Protein AF-A0A8B6BZF1-F1 (afdb_monomer_lite)

InterPro domains:
  IPR004179 Sec63 domain [PF02889] (1-212)
  IPR004179 Sec63 domain [SM00973] (1-235)

Foldseek 3Di:
DLLVQDDLAQDLLSVLLVLLPDPLQQPLDQDPPQLVVLVVLQVVFDRHDDNVCSSGSSSLLSSLLRCLQVVCPRPRPDPSSVVSSVSSLVCRLVSLVVSLVSCVVVPSVNSNVSSVLSNVSSVQSHHSPDQPLSSFPPDDPVLQVLQAQDPPDFDPVPPRPPPRDRDRHLVSSCRSCVLPLVRQCNRCVVPDPPVSSVSRSVVSVPDDDDDDWAWDWADDDVDPPDTDIGTDDDPDD

Structure (mmCIF, N/CA/C/O backbone):
data_AF-A0A8B6BZF1-F1
#
_entry.id   AF-A0A8B6BZF1-F1
#
loop_
_atom_site.group_PDB
_atom_site.id
_atom_site.type_symbol
_atom_site.label_atom_id
_atom_site.label_alt_id
_atom_site.label_comp_id
_atom_site.label_asym_id
_atom_site.label_entity_id
_atom_site.label_seq_id
_atom_site.pdbx_PDB_ins_code
_atom_site.Cartn_x
_atom_site.Cartn_y
_atom_site.Cartn_z
_atom_site.occupancy
_atom_site.B_iso_or_equiv
_atom_site.auth_seq_id
_atom_site.auth_comp_id
_atom_site.auth_asym_id
_atom_site.auth_atom_id
_atom_site.pdbx_PDB_model_num
ATOM 1 N N . MET A 1 1 ? -14.474 -7.822 17.122 1.00 82.50 1 MET A N 1
ATOM 2 C CA . MET A 1 1 ? -13.839 -6.686 16.423 1.00 82.50 1 MET A CA 1
ATOM 3 C C . MET A 1 1 ? -13.956 -6.869 14.916 1.00 82.50 1 MET A C 1
ATOM 5 O O . MET A 1 1 ? -14.971 -6.451 14.392 1.00 82.50 1 MET A O 1
ATOM 9 N N . PHE A 1 2 ? -13.047 -7.561 14.209 1.00 86.56 2 PHE A N 1
ATOM 10 C CA . PHE A 1 2 ? -13.087 -7.574 12.730 1.00 86.56 2 PHE A CA 1
ATOM 11 C C . PHE A 1 2 ? -14.394 -8.093 12.123 1.00 86.56 2 PHE A C 1
ATOM 13 O O . PHE A 1 2 ? -14.895 -7.490 11.183 1.00 86.56 2 PHE A O 1
ATOM 20 N N . ARG A 1 3 ? -14.990 -9.157 12.678 1.00 85.00 3 ARG A N 1
ATOM 21 C CA . ARG A 1 3 ? -16.284 -9.674 12.196 1.00 85.00 3 ARG A CA 1
ATOM 22 C C . ARG A 1 3 ? -17.429 -8.664 12.335 1.00 85.00 3 ARG A C 1
ATOM 24 O O . ARG A 1 3 ? -18.364 -8.696 11.548 1.00 85.00 3 ARG A O 1
ATOM 31 N N . ASP A 1 4 ? -17.348 -7.796 13.337 1.00 89.31 4 ASP A N 1
ATOM 32 C CA . ASP A 1 4 ? -18.399 -6.834 13.667 1.00 89.31 4 ASP A CA 1
ATOM 33 C C . ASP A 1 4 ? -18.227 -5.513 12.896 1.00 89.31 4 ASP A C 1
ATOM 35 O O . ASP A 1 4 ? -19.199 -4.793 12.678 1.00 89.31 4 ASP A O 1
ATOM 39 N N . GLU A 1 5 ? -16.997 -5.194 12.480 1.00 91.56 5 GLU A N 1
ATOM 40 C CA . GLU A 1 5 ? -16.649 -3.915 11.848 1.00 91.56 5 GLU A CA 1
ATOM 41 C C . GLU A 1 5 ? -16.459 -4.001 10.327 1.00 91.56 5 GLU A C 1
ATOM 43 O O . GLU A 1 5 ? -16.751 -3.041 9.607 1.00 91.56 5 GLU A O 1
ATOM 48 N N . LEU A 1 6 ? -15.990 -5.144 9.815 1.00 95.12 6 LEU A N 1
ATOM 49 C CA . LEU A 1 6 ? -15.864 -5.372 8.378 1.00 95.12 6 LEU A CA 1
ATOM 50 C C . LEU A 1 6 ? -17.247 -5.540 7.735 1.00 95.12 6 LEU A C 1
ATOM 52 O O . LEU A 1 6 ? -18.168 -6.114 8.312 1.00 95.12 6 LEU A O 1
ATOM 56 N N . LYS A 1 7 ? -17.381 -5.055 6.499 1.00 95.50 7 LYS A N 1
ATOM 57 C CA . LYS A 1 7 ? -18.612 -5.124 5.702 1.00 95.50 7 LYS A CA 1
ATOM 58 C C . LYS A 1 7 ? -18.318 -5.756 4.335 1.00 95.50 7 LYS A C 1
ATOM 60 O O . LYS A 1 7 ? -17.161 -5.763 3.910 1.00 95.50 7 LYS A O 1
ATOM 65 N N . PRO A 1 8 ? -19.342 -6.203 3.582 1.00 95.62 8 PRO A N 1
ATOM 66 C CA . PRO A 1 8 ? -19.153 -6.796 2.254 1.00 95.62 8 PRO A CA 1
ATOM 67 C C . PRO A 1 8 ? -18.460 -5.905 1.212 1.00 95.62 8 PRO A C 1
ATOM 69 O O . PRO A 1 8 ? -17.805 -6.413 0.301 1.00 95.62 8 PRO A O 1
ATOM 72 N N . GLU A 1 9 ? -18.592 -4.582 1.345 1.00 95.75 9 GLU A N 1
ATOM 73 C CA . GLU A 1 9 ? -18.086 -3.593 0.385 1.00 95.75 9 GLU A CA 1
ATOM 74 C C . GLU A 1 9 ? -17.287 -2.463 1.064 1.00 95.75 9 GLU A C 1
ATOM 76 O O . GLU A 1 9 ? -17.319 -1.317 0.609 1.00 95.75 9 GLU A O 1
ATOM 81 N N . SER A 1 10 ? -16.549 -2.770 2.137 1.00 96.06 10 SER A N 1
ATOM 82 C CA . SER A 1 10 ? -15.756 -1.791 2.901 1.00 96.06 10 SER A CA 1
ATOM 83 C C . SER A 1 10 ? -14.746 -1.055 2.022 1.00 96.06 10 SER A C 1
ATOM 85 O O . SER A 1 10 ? -13.951 -1.675 1.313 1.00 96.06 10 SER A O 1
ATOM 87 N N . SER A 1 11 ? -14.779 0.274 2.033 1.00 96.62 11 SER A N 1
ATOM 88 C CA . SER A 1 11 ? -13.825 1.142 1.328 1.00 96.62 11 SER A CA 1
ATOM 89 C C . SER A 1 11 ? -12.420 1.087 1.944 1.00 96.62 11 SER A C 1
ATOM 91 O O . SER A 1 11 ? -12.254 0.647 3.076 1.00 96.62 11 SER A O 1
ATOM 93 N N . ILE A 1 12 ? -11.391 1.568 1.231 1.00 96.44 12 ILE A N 1
ATOM 94 C CA . ILE A 1 12 ? -10.020 1.642 1.781 1.00 96.44 12 ILE A CA 1
ATOM 95 C C . ILE A 1 12 ? -9.967 2.513 3.044 1.00 96.44 12 ILE A C 1
ATOM 97 O O . ILE A 1 12 ? -9.250 2.172 3.976 1.00 96.44 12 ILE A O 1
ATOM 101 N N . ALA A 1 13 ? -10.746 3.598 3.101 1.00 96.38 13 ALA A N 1
ATOM 102 C CA . ALA A 1 13 ? -10.829 4.453 4.284 1.00 96.38 13 ALA A CA 1
ATOM 103 C C . ALA A 1 13 ? -11.449 3.716 5.483 1.00 96.38 13 ALA A C 1
ATOM 105 O O . ALA A 1 13 ? -10.891 3.759 6.574 1.00 96.38 13 ALA A O 1
ATOM 106 N N . GLU A 1 14 ? -12.550 2.983 5.274 1.00 96.81 14 GLU A N 1
ATOM 107 C CA . GLU A 1 14 ? -13.156 2.155 6.329 1.00 96.81 14 GLU A CA 1
ATOM 108 C C . GLU A 1 14 ? -12.210 1.039 6.782 1.00 96.81 14 GLU A C 1
ATOM 110 O O . GLU A 1 14 ? -12.077 0.788 7.971 1.00 96.81 14 GLU A O 1
ATOM 115 N N . LEU A 1 15 ? -11.516 0.378 5.853 1.00 97.75 15 LEU A N 1
ATOM 116 C CA . LEU A 1 15 ? -10.558 -0.671 6.202 1.00 97.75 15 LEU A CA 1
ATOM 117 C C . LEU A 1 15 ? -9.337 -0.126 6.943 1.00 97.75 15 LEU A C 1
ATOM 119 O O . LEU A 1 15 ? -8.807 -0.805 7.819 1.00 97.75 15 LEU A O 1
ATOM 123 N N . LEU A 1 16 ? -8.893 1.084 6.608 1.00 97.62 16 LEU A N 1
ATOM 124 C CA . LEU A 1 16 ? -7.829 1.768 7.330 1.00 97.62 16 LEU A CA 1
ATOM 125 C C . LEU A 1 16 ? -8.249 2.093 8.765 1.00 97.62 16 LEU A C 1
ATOM 127 O O . LEU A 1 16 ? -7.450 1.897 9.677 1.00 97.62 16 LEU A O 1
ATOM 131 N N . ASP A 1 17 ? -9.493 2.532 8.963 1.00 96.81 17 ASP A N 1
ATOM 132 C CA . ASP A 1 17 ? -10.060 2.759 10.292 1.00 96.81 17 ASP A CA 1
ATOM 133 C C . ASP A 1 17 ? -10.075 1.458 11.112 1.00 96.81 17 ASP A C 1
ATOM 135 O O . ASP A 1 17 ? -9.460 1.405 12.178 1.00 96.81 17 ASP A O 1
ATOM 139 N N . VAL A 1 18 ? -10.632 0.370 10.560 1.00 97.62 18 VAL A N 1
ATOM 140 C CA . VAL A 1 18 ? -10.644 -0.962 11.202 1.00 97.62 18 VAL A CA 1
ATOM 141 C C . VAL A 1 18 ? -9.233 -1.455 11.536 1.00 97.62 18 VAL A C 1
ATOM 143 O O . VAL A 1 18 ? -8.997 -1.954 12.633 1.00 97.62 18 VAL A O 1
ATOM 146 N N . LEU A 1 19 ? -8.274 -1.297 10.616 1.00 98.00 19 LEU A N 1
ATOM 147 C CA . LEU A 1 19 ? -6.874 -1.653 10.854 1.00 98.00 19 LEU A CA 1
ATOM 148 C C . LEU A 1 19 ? -6.297 -0.845 12.024 1.00 98.00 19 LEU A C 1
ATOM 150 O O . LEU A 1 19 ? -5.692 -1.416 12.925 1.00 98.00 19 LEU A O 1
ATOM 154 N N . SER A 1 20 ? -6.485 0.476 12.024 1.00 97.31 20 SER A N 1
ATOM 155 C CA . SER A 1 20 ? -5.915 1.371 13.039 1.00 97.31 20 SER A CA 1
ATOM 156 C C . SER A 1 20 ? -6.529 1.215 14.435 1.00 97.31 20 SER A C 1
ATOM 158 O O . SER A 1 20 ? -5.855 1.494 15.427 1.00 97.31 20 SER A O 1
ATOM 160 N N . ASN A 1 21 ? -7.764 0.716 14.521 1.00 96.81 21 ASN A N 1
ATOM 161 C CA . ASN A 1 21 ? -8.453 0.427 15.781 1.00 96.81 21 ASN A CA 1
ATOM 162 C C . ASN A 1 21 ? -8.107 -0.955 16.368 1.00 96.81 21 ASN A C 1
ATOM 164 O O . ASN A 1 21 ? -8.690 -1.352 17.372 1.00 96.81 21 ASN A O 1
ATOM 168 N N . ALA A 1 22 ? -7.185 -1.712 15.759 1.00 96.94 22 ALA A N 1
ATOM 169 C CA . ALA A 1 22 ? -6.781 -3.017 16.275 1.00 96.94 22 ALA A CA 1
ATOM 170 C C . ALA A 1 22 ? -6.118 -2.908 17.659 1.00 96.94 22 ALA A C 1
ATOM 172 O O . ALA A 1 22 ? -5.311 -2.007 17.899 1.00 96.94 22 ALA A O 1
ATOM 173 N N . ASN A 1 23 ? -6.405 -3.877 18.536 1.00 95.12 23 ASN A N 1
ATOM 174 C CA . ASN A 1 23 ? -5.900 -3.905 19.915 1.00 95.12 23 ASN A CA 1
ATOM 175 C C . ASN A 1 23 ? -4.363 -3.935 19.996 1.00 95.12 23 ASN A C 1
ATOM 177 O O . ASN A 1 23 ? -3.775 -3.510 20.985 1.00 95.12 23 ASN A O 1
ATOM 181 N N . GLU A 1 24 ? -3.673 -4.423 18.962 1.00 94.56 24 GLU A N 1
ATOM 182 C CA . GLU A 1 24 ? -2.213 -4.336 18.871 1.00 94.56 24 GLU A CA 1
ATOM 183 C C . GLU A 1 24 ? -1.663 -2.906 18.944 1.00 94.56 24 GLU A C 1
ATOM 185 O O . GLU A 1 24 ? -0.485 -2.722 19.255 1.00 94.56 24 GLU A O 1
ATOM 190 N N . TYR A 1 25 ? -2.488 -1.906 18.632 1.00 97.00 25 TYR A N 1
ATOM 191 C CA . TYR A 1 25 ? -2.110 -0.501 18.663 1.00 97.00 25 TYR A CA 1
ATOM 192 C C . TYR A 1 25 ? -2.490 0.207 19.969 1.00 97.00 25 TYR A C 1
ATOM 194 O O . TYR A 1 25 ? -2.132 1.373 20.117 1.00 97.00 25 TYR A O 1
ATOM 202 N N . ASP A 1 26 ? -3.112 -0.480 20.938 1.00 95.00 26 ASP A N 1
ATOM 203 C CA . ASP A 1 26 ? -3.481 0.086 22.249 1.00 95.00 26 ASP A CA 1
ATOM 204 C C . ASP A 1 26 ? -2.267 0.668 22.995 1.00 95.00 26 ASP A C 1
ATOM 206 O O . ASP A 1 26 ? -2.367 1.681 23.687 1.00 95.00 26 ASP A O 1
ATOM 210 N N . GLU A 1 27 ? -1.101 0.031 22.844 1.00 91.12 27 GLU A N 1
ATOM 211 C CA . GLU A 1 27 ? 0.147 0.414 23.516 1.00 91.12 27 GLU A CA 1
ATOM 212 C C . GLU A 1 27 ? 1.010 1.394 22.701 1.00 91.12 27 GLU A C 1
ATOM 21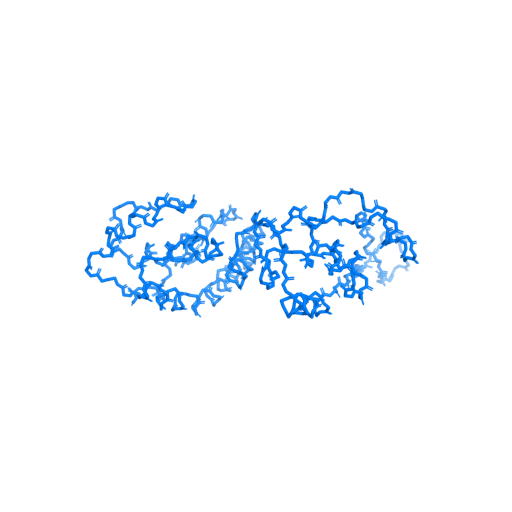4 O O . GLU A 1 27 ? 2.133 1.715 23.106 1.00 91.12 27 GLU A O 1
ATOM 219 N N . LEU A 1 28 ? 0.527 1.889 21.551 1.00 96.25 28 LEU A N 1
ATOM 220 C CA . LEU A 1 28 ? 1.278 2.869 20.767 1.00 96.25 28 LEU A CA 1
ATOM 221 C C . LEU A 1 28 ? 1.470 4.150 21.603 1.00 96.25 28 LEU A C 1
ATOM 223 O O . LEU A 1 28 ? 0.487 4.742 22.059 1.00 96.25 28 LEU A O 1
ATOM 227 N N . PRO A 1 29 ? 2.714 4.622 21.812 1.00 94.50 29 PRO A N 1
ATOM 228 C CA . PRO A 1 29 ? 2.962 5.732 22.715 1.00 94.50 29 PRO A CA 1
ATOM 229 C C . PRO A 1 29 ? 2.353 7.016 22.157 1.00 94.50 29 PRO A C 1
ATOM 231 O O . PRO A 1 29 ? 2.679 7.427 21.041 1.00 94.50 29 PRO A O 1
ATOM 234 N N . VAL A 1 30 ? 1.531 7.683 22.964 1.00 92.12 30 VAL A N 1
ATOM 235 C CA . VAL A 1 30 ? 1.085 9.057 22.719 1.00 92.12 30 VAL A CA 1
ATOM 236 C C . VAL A 1 30 ? 1.739 9.958 23.755 1.00 92.12 30 VAL A C 1
ATOM 238 O O . VAL A 1 30 ? 1.480 9.860 24.955 1.00 92.12 30 VAL A O 1
ATOM 241 N N . ARG A 1 31 ? 2.666 10.796 23.294 1.00 93.12 31 ARG A N 1
ATOM 242 C CA . ARG A 1 31 ? 3.454 11.686 24.156 1.00 93.12 31 ARG A CA 1
ATOM 243 C C . ARG A 1 31 ? 2.725 13.016 24.348 1.00 93.12 31 ARG A C 1
ATOM 245 O O . ARG A 1 31 ? 1.869 13.404 23.557 1.00 93.12 31 ARG A O 1
ATOM 252 N N . HIS A 1 32 ? 3.099 13.752 25.394 1.00 87.88 32 HIS A N 1
ATOM 253 C CA . HIS A 1 32 ? 2.564 15.095 25.624 1.00 87.88 32 HIS A CA 1
ATOM 254 C C . HIS A 1 32 ? 2.797 16.011 24.410 1.00 87.88 32 HIS A C 1
ATOM 256 O O . HIS A 1 32 ? 3.905 16.059 23.877 1.00 87.88 32 HIS A O 1
ATOM 262 N N . ASN A 1 33 ? 1.765 16.774 24.033 1.00 87.62 33 ASN A N 1
ATOM 263 C CA . ASN A 1 33 ? 1.710 17.682 22.876 1.00 87.62 33 ASN A CA 1
ATOM 264 C C . ASN A 1 33 ? 1.661 17.006 21.493 1.00 87.62 33 ASN A C 1
ATOM 266 O O . ASN A 1 33 ? 1.723 17.700 20.475 1.00 87.62 33 ASN A O 1
ATOM 270 N N . GLU A 1 34 ? 1.570 15.674 21.417 1.00 93.56 34 GLU A N 1
ATOM 271 C CA . GLU A 1 34 ? 1.403 15.000 20.126 1.00 93.56 34 GLU A CA 1
ATOM 272 C C . GLU A 1 34 ? 0.002 15.187 19.533 1.00 93.56 34 GLU A C 1
ATOM 274 O O . GLU A 1 34 ? -0.138 15.074 18.324 1.00 93.56 34 GLU A O 1
ATOM 279 N N . ASP A 1 35 ? -1.003 15.566 20.321 1.00 94.06 35 ASP A N 1
ATOM 280 C CA . ASP A 1 35 ? -2.351 15.914 19.858 1.00 94.06 35 ASP A CA 1
ATOM 281 C C . ASP A 1 35 ? -2.338 17.071 18.843 1.00 94.06 35 ASP A C 1
ATOM 283 O O . ASP A 1 35 ? -2.940 16.982 17.768 1.00 94.06 35 ASP A O 1
ATOM 287 N N . GLN A 1 36 ? -1.568 18.129 19.116 1.00 94.31 36 GLN A N 1
ATOM 288 C CA . GLN A 1 36 ? -1.404 19.238 18.175 1.00 94.31 36 GLN A CA 1
ATOM 289 C C . GLN A 1 36 ? -0.620 18.814 16.923 1.00 94.31 36 GLN A C 1
ATOM 291 O O . GLN A 1 36 ? -0.946 19.242 15.815 1.00 94.31 36 GLN A O 1
ATOM 296 N N . LEU A 1 37 ? 0.404 17.968 17.076 1.00 95.44 37 LEU A N 1
ATOM 297 C CA . LEU A 1 37 ? 1.188 17.455 15.946 1.00 95.44 37 LEU A CA 1
ATOM 298 C C . LEU A 1 37 ? 0.350 16.534 15.049 1.00 95.44 37 LEU A C 1
ATOM 300 O O . LEU A 1 37 ? 0.420 16.653 13.827 1.00 95.44 37 LEU A O 1
ATOM 304 N N . ASN A 1 38 ? -0.478 15.680 15.648 1.00 96.25 38 ASN A N 1
ATOM 305 C CA . ASN A 1 38 ? -1.431 14.811 14.966 1.00 96.25 38 ASN A CA 1
ATOM 306 C C . ASN A 1 38 ? -2.471 15.636 14.202 1.00 96.25 38 ASN A C 1
ATOM 308 O O . ASN A 1 38 ? -2.744 15.338 13.042 1.00 96.25 38 ASN A O 1
ATOM 312 N N . SER A 1 39 ? -2.971 16.724 14.794 1.00 96.38 39 SER A N 1
ATOM 313 C CA . SER A 1 39 ? -3.870 17.668 14.118 1.00 96.38 39 SER A CA 1
ATOM 314 C C . SER A 1 39 ? -3.228 18.319 12.884 1.00 96.38 39 SER A C 1
ATOM 316 O O . SER A 1 39 ? -3.838 18.378 11.815 1.00 96.38 39 SER A O 1
ATOM 318 N N . GLU A 1 40 ? -1.972 18.772 12.979 1.00 95.62 40 GLU A N 1
ATOM 319 C CA . GLU A 1 40 ? -1.257 19.341 11.825 1.00 95.62 40 GLU A CA 1
ATOM 320 C C . GLU A 1 40 ? -0.894 18.294 10.763 1.00 95.62 40 GLU A C 1
ATOM 322 O O . GLU A 1 40 ? -0.853 18.612 9.571 1.00 95.62 40 GLU A O 1
ATOM 327 N N . LEU A 1 41 ? -0.629 17.053 11.174 1.00 95.38 41 LEU A N 1
ATOM 328 C CA . LEU A 1 41 ? -0.382 15.941 10.263 1.00 95.38 41 LEU A CA 1
ATOM 329 C C . LEU A 1 41 ? -1.662 15.559 9.509 1.00 95.38 41 LEU A C 1
ATOM 331 O O . LEU A 1 41 ? -1.618 15.441 8.287 1.00 95.38 41 LEU A O 1
ATOM 335 N N . ALA A 1 42 ? -2.801 15.460 10.200 1.00 96.38 42 ALA A N 1
ATOM 336 C CA . ALA A 1 42 ? -4.099 15.116 9.618 1.00 96.38 42 ALA A CA 1
ATOM 337 C C . ALA A 1 42 ? -4.492 16.038 8.454 1.00 96.38 42 ALA A C 1
ATOM 339 O O . ALA A 1 42 ? -4.963 15.565 7.426 1.00 96.38 42 ALA A O 1
ATOM 340 N N . LYS A 1 43 ? -4.203 17.344 8.549 1.00 95.12 43 LYS A N 1
ATOM 341 C CA . LYS A 1 43 ? -4.473 18.324 7.474 1.00 95.12 43 LYS A CA 1
ATOM 342 C C . LYS A 1 43 ? -3.734 18.044 6.160 1.00 95.12 43 LYS A C 1
ATOM 344 O O . LYS A 1 43 ? -4.094 18.610 5.131 1.00 95.12 43 LYS A O 1
ATOM 349 N N . LYS A 1 44 ? -2.662 17.248 6.195 1.00 94.75 44 LYS A N 1
ATOM 350 C CA . LYS A 1 44 ? -1.838 16.902 5.025 1.00 94.75 44 LYS A CA 1
ATOM 351 C C . LYS A 1 44 ? -2.209 15.547 4.427 1.00 94.75 44 LYS A C 1
ATOM 353 O O . LYS A 1 44 ? -1.616 15.160 3.423 1.00 94.75 44 LYS A O 1
ATOM 358 N N . LEU A 1 45 ? -3.122 14.816 5.062 1.00 95.69 45 LEU A N 1
ATOM 359 C CA . LEU A 1 45 ? -3.447 13.438 4.732 1.00 95.69 45 LEU A CA 1
ATOM 360 C C . LEU A 1 45 ? -4.835 13.343 4.081 1.00 95.69 45 LEU A C 1
ATOM 362 O O . LEU A 1 45 ? -5.705 14.163 4.370 1.00 95.69 45 LEU A O 1
ATOM 366 N N . PRO A 1 46 ? -5.044 12.383 3.164 1.00 94.38 46 PRO A N 1
ATOM 367 C CA . PRO A 1 46 ? -6.254 12.337 2.349 1.00 94.38 46 PRO A CA 1
ATOM 368 C C . PRO A 1 46 ? -7.479 11.759 3.070 1.00 94.38 46 PRO A C 1
ATOM 370 O O . PRO A 1 46 ? -8.598 12.051 2.654 1.00 94.38 46 PRO A O 1
ATOM 373 N N . VAL A 1 47 ? -7.301 10.921 4.099 1.00 95.56 47 VAL A N 1
ATOM 374 C CA . VAL A 1 47 ? -8.413 10.322 4.850 1.00 95.56 47 VAL A CA 1
ATOM 375 C C . VAL A 1 47 ? -8.596 11.077 6.160 1.00 95.56 47 VAL A C 1
ATOM 377 O O . VAL A 1 47 ? -7.709 11.098 7.016 1.00 95.56 47 VAL A O 1
ATOM 380 N N . GLU A 1 48 ? -9.767 11.693 6.311 1.00 95.38 48 GLU A N 1
ATOM 381 C CA . GLU A 1 48 ? -10.140 12.412 7.525 1.00 95.38 48 GLU A CA 1
ATOM 382 C C . GLU A 1 48 ? -10.252 11.455 8.717 1.00 95.38 48 GLU A C 1
ATOM 384 O O . GLU A 1 48 ? -10.799 10.357 8.612 1.00 95.38 48 GLU A O 1
ATOM 389 N N . VAL A 1 49 ? -9.756 11.904 9.868 1.00 95.56 49 VAL A N 1
ATOM 390 C CA . VAL A 1 49 ? -9.878 11.209 11.153 1.00 95.56 49 VAL A CA 1
ATOM 391 C C . VAL A 1 49 ? -10.689 12.065 12.123 1.00 95.56 49 VAL A C 1
ATOM 393 O O . VAL A 1 49 ? -10.858 13.271 11.927 1.00 95.56 49 VAL A O 1
ATOM 396 N N . ASN A 1 50 ? -11.192 11.459 13.196 1.00 94.06 50 ASN A N 1
ATOM 397 C CA . ASN A 1 50 ? -11.951 12.189 14.201 1.00 94.06 50 ASN A CA 1
ATOM 398 C C . ASN A 1 50 ? -11.057 13.205 14.941 1.00 94.06 50 ASN A C 1
ATOM 400 O O . ASN A 1 50 ? -10.125 12.848 15.656 1.00 94.06 50 ASN A O 1
ATOM 404 N N . GLN A 1 51 ? -11.380 14.492 14.812 1.00 92.75 51 GLN A N 1
ATOM 405 C CA . GLN A 1 51 ? -10.625 15.580 15.443 1.00 92.75 51 GLN A CA 1
ATOM 406 C C . GLN A 1 51 ? -10.614 15.542 16.981 1.00 92.75 51 GLN A C 1
ATOM 408 O O . GLN A 1 51 ? -9.778 16.191 17.604 1.00 92.75 51 GLN A O 1
ATOM 413 N N . TYR A 1 52 ? -11.550 14.818 17.603 1.00 94.88 52 TYR A N 1
ATOM 414 C CA . TYR A 1 52 ? -11.644 14.693 19.060 1.00 94.88 52 TYR 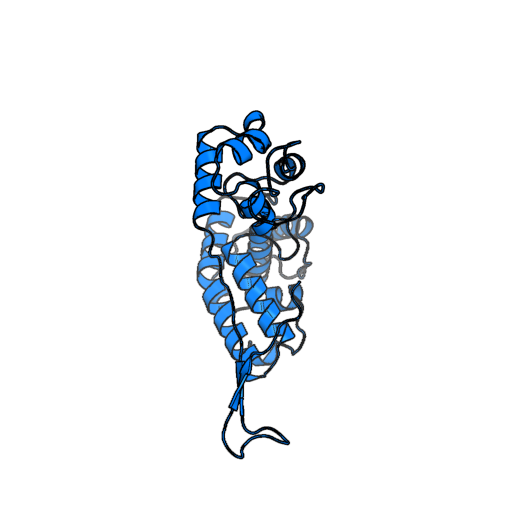A CA 1
ATOM 415 C C . TYR A 1 52 ? -10.781 13.566 19.631 1.00 94.88 52 TYR A C 1
ATOM 417 O O . TYR A 1 52 ? -10.790 13.371 20.841 1.00 94.88 52 TYR A O 1
ATOM 425 N N . THR A 1 53 ? -10.070 12.818 18.784 1.00 95.81 53 THR A N 1
ATOM 426 C CA . THR A 1 53 ? -9.271 11.655 19.193 1.00 95.81 53 THR A CA 1
ATOM 427 C C . THR A 1 53 ? -7.797 11.804 18.827 1.00 95.81 53 THR A C 1
ATOM 429 O O . THR A 1 53 ? -7.082 10.814 18.744 1.00 95.81 53 THR A O 1
ATOM 432 N N . TYR A 1 54 ? -7.294 13.025 18.608 1.00 95.69 54 TYR A N 1
ATOM 433 C CA . TYR A 1 54 ? -5.876 13.240 18.276 1.00 95.69 54 TYR A CA 1
ATOM 434 C C . TYR A 1 54 ? -4.894 12.826 19.381 1.00 95.69 54 TYR A C 1
ATOM 436 O O . TYR A 1 54 ? -3.710 12.654 19.107 1.00 95.69 54 TYR A O 1
ATOM 444 N N . ASP A 1 55 ? -5.367 12.639 20.606 1.00 94.12 55 ASP A N 1
ATOM 445 C CA . ASP A 1 55 ? -4.634 12.073 21.737 1.00 94.12 55 ASP A CA 1
ATOM 446 C C . ASP A 1 55 ? -4.740 10.535 21.827 1.00 94.12 55 ASP A C 1
ATOM 448 O O . ASP A 1 55 ? -4.153 9.923 22.717 1.00 94.12 55 ASP A O 1
ATOM 452 N N . SER A 1 56 ? -5.461 9.889 20.904 1.00 96.75 56 SER A N 1
ATOM 453 C CA . SER A 1 56 ? -5.631 8.436 20.854 1.00 96.75 56 SER A CA 1
ATOM 454 C C . SER A 1 56 ? -4.507 7.738 20.088 1.00 96.75 56 SER A C 1
ATOM 456 O O . SER A 1 56 ? -4.119 8.146 18.987 1.00 96.75 56 SER A O 1
ATOM 458 N N . ALA A 1 57 ? -4.063 6.605 20.633 1.00 97.25 57 ALA A N 1
ATOM 459 C CA . ALA A 1 57 ? -3.120 5.688 20.005 1.00 97.25 57 ALA A CA 1
ATOM 460 C C . ALA A 1 57 ? -3.600 5.209 18.620 1.00 97.25 57 ALA A C 1
ATOM 462 O O . ALA A 1 57 ? -2.833 5.233 17.658 1.00 97.25 57 ALA A O 1
ATOM 463 N N . HIS A 1 58 ? -4.889 4.886 18.477 1.00 97.56 58 HIS A N 1
ATOM 464 C CA . HIS A 1 58 ? -5.477 4.434 17.209 1.00 97.56 58 HIS A CA 1
ATOM 465 C C . HIS A 1 58 ? -5.495 5.530 16.145 1.00 97.56 58 HIS A C 1
ATOM 467 O O . HIS A 1 58 ? -5.135 5.300 14.992 1.00 97.56 58 HIS A O 1
ATOM 473 N N . THR A 1 59 ? -5.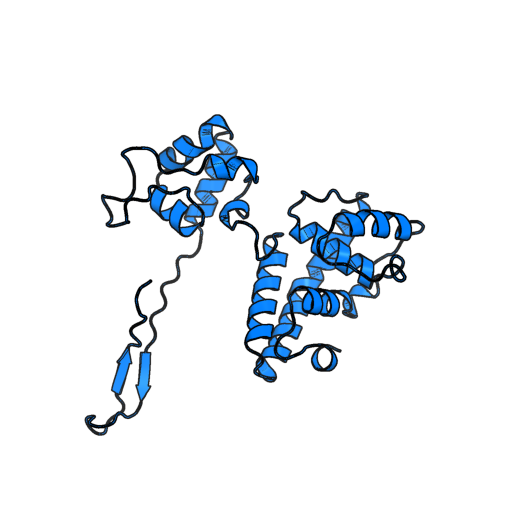848 6.760 16.535 1.00 97.50 59 THR A N 1
ATOM 474 C CA . THR A 1 59 ? -5.811 7.901 15.607 1.00 97.50 59 THR A CA 1
ATOM 475 C C . THR A 1 59 ? -4.385 8.163 15.143 1.00 97.50 59 THR A C 1
ATOM 477 O O . THR A 1 59 ? -4.152 8.357 13.952 1.00 97.50 59 THR A O 1
ATOM 480 N N . LYS A 1 60 ? -3.408 8.083 16.052 1.00 97.56 60 LYS A N 1
ATOM 481 C CA . LYS A 1 60 ? -1.996 8.166 15.684 1.00 97.56 60 LYS A CA 1
ATOM 482 C C . LYS A 1 60 ? -1.594 7.039 14.724 1.00 97.56 60 LYS A C 1
ATOM 484 O O . LYS A 1 60 ? -0.990 7.331 13.698 1.00 97.56 60 LYS A O 1
ATOM 489 N N . ALA A 1 61 ? -1.970 5.786 14.988 1.00 98.19 61 ALA A N 1
ATOM 490 C CA . ALA A 1 61 ? -1.695 4.659 14.090 1.00 98.19 61 ALA A CA 1
ATOM 491 C C . ALA A 1 61 ? -2.259 4.895 12.678 1.00 98.19 61 ALA A C 1
ATOM 493 O O . ALA A 1 61 ? -1.549 4.697 11.690 1.00 98.19 61 ALA A O 1
ATOM 494 N N . ASN A 1 62 ? -3.494 5.395 12.583 1.00 98.06 62 ASN A N 1
ATOM 495 C CA . ASN A 1 62 ? -4.131 5.756 11.319 1.00 98.06 62 ASN A CA 1
ATOM 496 C C . ASN A 1 62 ? -3.304 6.803 10.553 1.00 98.06 62 ASN A C 1
ATOM 498 O O . ASN A 1 62 ? -2.908 6.569 9.412 1.00 98.06 62 ASN A O 1
ATOM 502 N N . LEU A 1 63 ? -2.965 7.921 11.205 1.00 97.75 63 LEU A N 1
ATOM 503 C CA . LEU A 1 63 ? -2.179 9.002 10.599 1.00 97.75 63 LEU A CA 1
ATOM 504 C C . LEU A 1 63 ? -0.801 8.522 10.122 1.00 97.75 63 LEU A C 1
ATOM 506 O O . LEU A 1 63 ? -0.353 8.911 9.044 1.00 97.75 63 LEU A O 1
ATOM 510 N N . LEU A 1 64 ? -0.134 7.661 10.897 1.00 97.62 64 LEU A N 1
ATOM 511 C CA . LEU A 1 64 ? 1.168 7.099 10.534 1.00 97.62 64 LEU A CA 1
ATOM 512 C C . LEU A 1 64 ? 1.079 6.166 9.318 1.00 97.62 64 LEU A C 1
ATOM 514 O O . LEU A 1 64 ? 1.931 6.247 8.435 1.00 97.62 64 LEU A O 1
ATOM 518 N N . LEU A 1 65 ? 0.038 5.330 9.226 1.00 97.94 65 LEU A N 1
ATOM 519 C CA . LEU A 1 65 ? -0.212 4.491 8.047 1.00 97.94 65 LEU A CA 1
ATOM 520 C C . LEU A 1 65 ? -0.442 5.347 6.795 1.00 97.94 65 LEU A C 1
ATOM 522 O O . LEU A 1 65 ? 0.171 5.096 5.760 1.00 97.94 65 LEU A O 1
ATOM 526 N N . GLN A 1 66 ? -1.261 6.399 6.893 1.00 97.56 66 GLN A N 1
ATOM 527 C CA . GLN A 1 66 ? -1.482 7.320 5.775 1.00 97.56 66 GLN A CA 1
ATOM 528 C C . GLN A 1 66 ? -0.201 8.053 5.359 1.00 97.56 66 GLN A C 1
ATOM 530 O O . GLN A 1 66 ? 0.076 8.190 4.167 1.00 97.56 66 GLN A O 1
ATOM 535 N N . ALA A 1 67 ? 0.589 8.522 6.329 1.00 96.50 67 ALA A N 1
ATOM 536 C CA . ALA A 1 67 ? 1.859 9.189 6.063 1.00 96.50 67 ALA A CA 1
ATOM 537 C C . ALA A 1 67 ? 2.862 8.244 5.383 1.00 96.50 67 ALA A C 1
ATOM 539 O O . ALA A 1 67 ? 3.564 8.663 4.461 1.00 96.50 67 ALA A O 1
ATOM 540 N N . HIS A 1 68 ? 2.882 6.966 5.782 1.00 96.50 68 HIS A N 1
ATOM 541 C CA . HIS A 1 68 ? 3.669 5.920 5.127 1.00 96.50 68 HIS A CA 1
ATOM 542 C C . HIS A 1 68 ? 3.250 5.716 3.668 1.00 96.50 68 HIS A C 1
ATOM 544 O O . HIS A 1 68 ? 4.109 5.697 2.792 1.00 96.50 68 HIS A O 1
ATOM 550 N N . PHE A 1 69 ? 1.945 5.649 3.380 1.00 95.75 69 PHE A N 1
ATOM 551 C CA . PHE A 1 69 ? 1.438 5.538 2.003 1.00 95.75 69 PHE A CA 1
ATOM 552 C C . PHE A 1 69 ? 1.738 6.773 1.144 1.00 95.75 69 PHE A C 1
ATOM 554 O O . PHE A 1 69 ? 1.777 6.679 -0.076 1.00 95.75 69 PHE A O 1
ATOM 561 N N . GLY A 1 70 ? 1.989 7.931 1.761 1.00 91.06 70 GLY A N 1
ATOM 562 C CA . GLY A 1 70 ? 2.449 9.139 1.074 1.00 91.06 70 GLY A CA 1
ATOM 563 C C . GLY A 1 70 ? 3.908 9.090 0.599 1.00 91.06 70 GLY A C 1
ATOM 564 O O . GLY A 1 70 ? 4.423 10.117 0.158 1.00 91.06 70 GLY A O 1
ATOM 565 N N . HIS A 1 71 ? 4.601 7.951 0.726 1.00 84.69 71 HIS A N 1
ATOM 566 C CA . HIS A 1 71 ? 5.952 7.705 0.209 1.00 84.69 71 HIS A CA 1
ATOM 567 C C . HIS A 1 71 ? 6.973 8.810 0.550 1.00 84.69 71 HIS A C 1
ATOM 569 O O . HIS A 1 71 ? 7.728 9.294 -0.298 1.00 84.69 71 HIS A O 1
ATOM 575 N N . GLY A 1 72 ? 6.960 9.277 1.804 1.00 77.50 72 GLY A N 1
ATOM 576 C CA . GLY A 1 72 ? 7.877 10.312 2.299 1.00 77.50 72 GLY A CA 1
ATOM 577 C C . GLY A 1 72 ? 7.597 11.740 1.807 1.00 77.50 72 GLY A C 1
ATOM 578 O O . GLY A 1 72 ? 8.317 12.659 2.190 1.00 77.50 72 GLY A O 1
ATOM 579 N N . GLN A 1 73 ? 6.545 11.963 1.009 1.00 81.00 73 GLN A N 1
ATOM 580 C CA . GLN A 1 73 ? 6.099 13.311 0.622 1.00 81.00 73 GLN A CA 1
ATOM 581 C C . GLN A 1 73 ? 5.483 14.063 1.807 1.00 81.00 73 GLN A C 1
ATOM 583 O O . GLN A 1 73 ? 5.533 15.293 1.881 1.00 81.00 73 GLN A O 1
ATOM 588 N N . VAL A 1 74 ? 4.926 13.315 2.760 1.00 84.69 74 VAL A N 1
ATOM 589 C CA . VAL A 1 74 ? 4.411 13.846 4.017 1.00 84.69 74 VAL A CA 1
ATOM 590 C C . VAL A 1 74 ? 5.515 13.759 5.064 1.00 84.69 74 VAL A C 1
ATOM 592 O O . VAL A 1 74 ? 5.811 12.694 5.600 1.00 84.69 74 VAL A O 1
ATOM 595 N N . GLY A 1 75 ? 6.151 14.895 5.352 1.00 85.69 75 GLY A N 1
ATOM 596 C CA . GLY A 1 75 ? 7.186 14.969 6.381 1.00 85.69 75 GLY A CA 1
ATOM 597 C C . GLY A 1 75 ? 6.623 14.668 7.771 1.00 85.69 75 GLY A C 1
ATOM 598 O O . GLY A 1 75 ? 5.709 15.360 8.230 1.00 85.69 75 GLY A O 1
ATOM 599 N N . LEU A 1 76 ? 7.192 13.661 8.443 1.00 91.12 76 LEU A N 1
ATOM 600 C CA . LEU A 1 76 ? 6.843 13.328 9.822 1.00 91.12 76 LEU A CA 1
ATOM 601 C C . LEU A 1 76 ? 7.350 14.412 10.794 1.00 91.12 76 LEU A C 1
ATOM 603 O O . LEU A 1 76 ? 8.456 14.924 10.602 1.00 91.12 76 LEU A O 1
ATOM 607 N N . PRO A 1 77 ? 6.589 14.755 11.853 1.00 88.81 77 PRO A N 1
ATOM 608 C CA . PRO A 1 77 ? 6.937 15.861 12.749 1.00 88.81 77 PRO A CA 1
ATOM 609 C C . PRO A 1 77 ? 8.254 15.687 13.520 1.00 88.81 77 PRO A C 1
ATOM 611 O O . PRO A 1 77 ? 8.908 16.677 13.843 1.00 88.81 77 PRO A O 1
ATOM 614 N N . SER A 1 78 ? 8.637 14.448 13.848 1.00 89.31 78 SER A N 1
ATOM 615 C CA . SER A 1 78 ? 9.838 14.153 14.638 1.00 89.31 78 SER A CA 1
ATOM 616 C C . SER A 1 78 ? 10.410 12.756 14.357 1.00 89.31 78 SER A C 1
ATOM 618 O O . SER A 1 78 ? 9.802 11.917 13.686 1.00 89.31 78 SER A O 1
ATOM 620 N N . THR A 1 79 ? 11.603 12.476 14.891 1.00 90.44 79 THR A N 1
ATOM 621 C CA . THR A 1 79 ? 12.236 11.145 14.835 1.00 90.44 79 THR A CA 1
ATOM 622 C C . THR A 1 79 ? 11.439 10.078 15.582 1.00 90.44 79 THR A C 1
ATOM 624 O O . THR A 1 79 ? 11.478 8.911 15.197 1.00 90.44 79 THR A O 1
ATOM 627 N N . ASP A 1 80 ? 10.681 10.466 16.606 1.00 93.50 80 ASP A N 1
ATOM 628 C CA . ASP A 1 80 ? 9.843 9.538 17.364 1.00 93.50 80 ASP A CA 1
ATOM 629 C C . ASP A 1 80 ? 8.730 8.960 16.486 1.00 93.50 80 ASP A C 1
ATOM 631 O O . ASP A 1 80 ? 8.541 7.749 16.471 1.00 93.50 80 ASP A O 1
ATOM 635 N N . TYR A 1 81 ? 8.109 9.786 15.635 1.00 95.62 81 TYR A N 1
ATOM 636 C CA . TYR A 1 81 ? 7.089 9.335 14.679 1.00 95.62 81 TYR A CA 1
ATOM 637 C C . TYR A 1 81 ? 7.642 8.304 13.691 1.00 95.62 81 TYR A C 1
ATOM 639 O O . TYR A 1 81 ? 6.914 7.413 13.268 1.00 95.62 81 TYR A O 1
ATOM 647 N N . ASN A 1 82 ? 8.931 8.375 13.340 1.00 93.94 82 ASN A N 1
ATOM 648 C CA . ASN A 1 82 ? 9.558 7.367 12.482 1.00 93.94 82 ASN A CA 1
ATOM 649 C C . ASN A 1 82 ? 9.680 6.015 13.198 1.00 93.94 82 ASN A C 1
ATOM 651 O O . ASN A 1 82 ? 9.478 4.969 12.584 1.00 93.94 82 ASN A O 1
ATOM 655 N N . THR A 1 83 ? 10.018 6.030 14.489 1.00 95.44 83 THR A N 1
ATOM 656 C CA . THR A 1 83 ? 10.080 4.813 15.312 1.00 95.44 83 THR A CA 1
ATOM 657 C C . THR A 1 83 ? 8.685 4.238 15.518 1.00 95.44 83 THR A C 1
ATOM 659 O O . THR A 1 83 ? 8.479 3.049 15.300 1.00 95.44 83 THR A O 1
ATOM 662 N N . ASP A 1 84 ? 7.715 5.094 15.832 1.00 96.69 84 ASP A N 1
ATOM 663 C CA . ASP A 1 84 ? 6.322 4.701 16.023 1.00 96.69 84 ASP A CA 1
ATOM 664 C C . ASP A 1 84 ? 5.723 4.136 14.718 1.00 96.69 84 ASP A C 1
ATOM 666 O O . ASP A 1 84 ? 5.028 3.125 14.751 1.00 96.69 84 ASP A O 1
ATOM 670 N N . THR A 1 85 ? 6.067 4.707 13.553 1.00 96.94 85 THR A N 1
ATOM 671 C CA . THR A 1 85 ? 5.649 4.179 12.238 1.00 96.94 85 THR A CA 1
ATOM 672 C C . THR A 1 85 ? 6.152 2.754 12.035 1.00 96.94 85 THR A C 1
ATOM 674 O O . THR A 1 85 ? 5.387 1.898 11.605 1.00 96.94 85 THR A O 1
ATOM 677 N N . LYS A 1 86 ? 7.412 2.458 12.383 1.00 95.62 86 LYS A N 1
ATOM 678 C CA . LYS A 1 86 ? 7.947 1.088 12.289 1.00 95.62 86 LYS A CA 1
ATOM 679 C C . LYS A 1 86 ? 7.157 0.121 13.168 1.00 95.62 86 LYS A C 1
ATOM 681 O O . LYS A 1 86 ? 6.733 -0.914 12.670 1.00 95.62 86 LYS A O 1
ATOM 686 N N . SER A 1 87 ? 6.879 0.499 14.416 1.00 96.12 87 SER A N 1
ATOM 687 C CA . SER A 1 87 ? 6.066 -0.315 15.330 1.00 96.12 87 SER A CA 1
ATOM 688 C C . SER A 1 87 ? 4.664 -0.589 14.774 1.00 96.12 87 SER A C 1
ATOM 690 O O . SER A 1 87 ? 4.162 -1.707 14.890 1.00 96.12 87 SER A O 1
ATOM 692 N N . VAL A 1 88 ? 4.041 0.406 14.130 1.00 97.88 88 VAL A N 1
ATOM 693 C CA . VAL A 1 88 ? 2.735 0.242 13.474 1.00 97.88 88 VAL A CA 1
ATOM 694 C C . VAL A 1 88 ? 2.821 -0.739 12.299 1.00 97.88 88 VAL A C 1
ATOM 696 O O . VAL A 1 88 ? 2.005 -1.661 12.196 1.00 97.88 88 VAL A O 1
ATOM 699 N N . LEU A 1 89 ? 3.826 -0.577 11.433 1.00 97.44 89 LEU A N 1
ATOM 700 C CA . LEU A 1 89 ? 4.032 -1.415 10.247 1.00 97.44 89 LEU A CA 1
ATOM 701 C C . LEU A 1 89 ? 4.384 -2.869 10.598 1.00 97.44 89 LEU A C 1
ATOM 703 O O . LEU A 1 89 ? 3.938 -3.777 9.896 1.00 97.44 89 LEU A O 1
ATOM 707 N N . ASP A 1 90 ? 5.105 -3.100 11.699 1.00 96.44 90 ASP A N 1
ATOM 708 C CA . ASP A 1 90 ? 5.474 -4.442 12.172 1.00 96.44 90 ASP A CA 1
ATOM 709 C C . ASP A 1 90 ? 4.243 -5.316 12.474 1.00 96.44 90 ASP A C 1
ATOM 711 O O . ASP A 1 90 ? 4.281 -6.533 12.283 1.00 96.44 90 ASP A O 1
ATOM 715 N N . GLN A 1 91 ? 3.133 -4.710 12.915 1.00 96.75 91 GLN A N 1
ATOM 716 C CA . GLN A 1 91 ? 1.879 -5.431 13.169 1.00 96.75 91 GLN A CA 1
ATOM 717 C C . GLN A 1 91 ? 0.927 -5.427 11.961 1.00 96.75 91 GLN A C 1
ATOM 719 O O . GLN A 1 91 ? 0.118 -6.346 11.818 1.00 96.75 91 GLN A O 1
ATOM 724 N N . ALA A 1 92 ? 1.038 -4.439 11.065 1.00 98.00 92 ALA A N 1
ATOM 725 C CA . ALA A 1 92 ? 0.044 -4.170 10.024 1.00 98.00 92 ALA A CA 1
ATOM 726 C C . ALA A 1 92 ? -0.222 -5.370 9.101 1.00 98.00 92 ALA A C 1
ATOM 728 O O . ALA A 1 92 ? -1.374 -5.682 8.811 1.00 98.00 92 ALA A O 1
ATOM 729 N N . ILE A 1 93 ? 0.825 -6.082 8.665 1.00 97.62 93 ILE A N 1
ATOM 730 C CA . ILE A 1 93 ? 0.671 -7.229 7.753 1.00 97.62 93 ILE A CA 1
ATOM 731 C C . ILE A 1 93 ? -0.105 -8.371 8.412 1.00 97.62 93 ILE A C 1
ATOM 733 O O . ILE A 1 93 ? -0.986 -8.950 7.780 1.00 97.62 93 ILE A O 1
ATOM 737 N N . ARG A 1 94 ? 0.186 -8.678 9.682 1.00 97.50 94 ARG A N 1
ATOM 738 C CA . ARG A 1 94 ? -0.506 -9.749 10.411 1.00 97.50 94 ARG A CA 1
ATOM 739 C C . ARG A 1 94 ? -1.977 -9.401 10.626 1.00 97.50 94 ARG A C 1
ATOM 741 O O . ARG A 1 94 ? -2.836 -10.257 10.438 1.00 97.50 94 ARG A O 1
ATOM 748 N N . ILE A 1 95 ? -2.264 -8.150 10.983 1.00 98.12 95 ILE A N 1
ATOM 749 C CA . ILE A 1 95 ? -3.636 -7.675 11.183 1.00 98.12 95 ILE A CA 1
ATOM 750 C C . ILE A 1 95 ? -4.413 -7.719 9.861 1.00 98.12 95 ILE A C 1
ATOM 752 O O . ILE A 1 95 ? -5.506 -8.277 9.808 1.00 98.12 95 ILE A O 1
ATOM 756 N N . LEU A 1 96 ? -3.821 -7.226 8.767 1.00 98.31 96 LEU A N 1
ATOM 757 C CA . LEU A 1 96 ? -4.424 -7.280 7.433 1.00 98.31 96 LEU A CA 1
ATOM 758 C C . LEU A 1 96 ? -4.691 -8.716 6.966 1.00 98.31 96 LEU A C 1
ATOM 760 O O . LEU A 1 96 ? -5.718 -8.969 6.344 1.00 98.31 96 LEU A O 1
ATOM 764 N N . GLN A 1 97 ? -3.809 -9.668 7.276 1.00 97.69 97 GLN A N 1
ATOM 765 C CA . GLN A 1 97 ? -4.047 -11.087 6.989 1.00 97.69 97 GLN A CA 1
ATOM 766 C C . GLN A 1 97 ? -5.242 -11.634 7.779 1.00 97.69 97 GLN A C 1
ATOM 768 O O . GLN A 1 97 ? -6.096 -12.290 7.193 1.00 97.69 97 GLN A O 1
ATOM 773 N N . ALA A 1 98 ? -5.371 -11.292 9.064 1.00 97.88 98 ALA A N 1
ATOM 774 C CA . ALA A 1 98 ? -6.539 -11.676 9.855 1.00 97.88 98 ALA A CA 1
ATOM 775 C C . ALA A 1 98 ? -7.842 -11.054 9.314 1.00 97.88 98 ALA A C 1
ATOM 777 O O . ALA A 1 98 ? -8.869 -11.730 9.240 1.00 97.88 98 ALA A O 1
ATOM 778 N N . MET A 1 99 ? -7.808 -9.786 8.886 1.00 98.12 99 MET A N 1
ATOM 779 C CA . MET A 1 99 ? -8.944 -9.135 8.220 1.00 98.12 99 MET A CA 1
ATOM 780 C C . MET A 1 99 ? -9.306 -9.849 6.908 1.00 98.12 99 MET A C 1
ATOM 782 O O . MET A 1 99 ? -10.488 -10.048 6.621 1.00 98.12 99 MET A O 1
ATOM 786 N N . LEU A 1 100 ? -8.298 -10.246 6.118 1.00 98.06 100 LEU A N 1
ATOM 787 C CA . LEU A 1 100 ? -8.487 -10.968 4.861 1.00 98.06 100 LEU A CA 1
ATOM 788 C C . LEU A 1 100 ? -9.168 -12.315 5.104 1.00 98.06 100 LEU A C 1
ATOM 790 O O . LEU A 1 100 ? -10.161 -12.600 4.439 1.00 98.06 100 LEU A O 1
ATOM 794 N N . ASP A 1 101 ? -8.685 -13.092 6.074 1.00 97.88 101 ASP A N 1
ATOM 795 C CA . ASP A 1 101 ? -9.239 -14.404 6.418 1.00 97.88 101 ASP A CA 1
ATOM 796 C C . ASP A 1 101 ? -10.716 -14.303 6.822 1.00 97.88 101 ASP A C 1
ATOM 798 O O . ASP A 1 101 ? -11.542 -15.064 6.319 1.00 97.88 101 ASP A O 1
ATOM 802 N N . VAL A 1 102 ? -11.080 -13.313 7.648 1.00 97.56 102 VAL A N 1
ATOM 803 C CA . VAL A 1 102 ? -12.485 -13.053 8.018 1.00 97.56 102 VAL A CA 1
ATOM 804 C C . VAL A 1 102 ? -13.318 -12.683 6.790 1.00 97.56 102 VAL A C 1
ATOM 806 O O . VAL A 1 102 ? -14.393 -13.239 6.581 1.00 97.56 102 VAL A O 1
ATOM 809 N N . SER A 1 103 ? -12.831 -11.770 5.945 1.00 97.75 103 SER A N 1
ATOM 810 C CA . SER A 1 103 ? -13.572 -11.358 4.747 1.00 97.75 103 SER A CA 1
ATOM 811 C C . SER A 1 103 ? -13.738 -12.488 3.722 1.00 97.75 103 SER A C 1
ATOM 813 O O . SER A 1 103 ? -14.747 -12.531 3.017 1.00 97.75 103 SER A O 1
ATOM 815 N N . ALA A 1 104 ? -12.777 -13.412 3.654 1.00 96.75 104 ALA A N 1
ATOM 816 C CA . ALA A 1 104 ? -12.821 -14.576 2.784 1.00 96.75 104 ALA A CA 1
ATOM 817 C C . ALA A 1 104 ? -13.787 -15.648 3.314 1.00 96.75 104 ALA A C 1
ATOM 819 O O . ALA A 1 104 ? -14.540 -16.207 2.517 1.00 96.75 104 ALA A O 1
ATOM 820 N N . ASP A 1 105 ? -13.807 -15.891 4.631 1.00 97.19 105 ASP A N 1
ATOM 821 C CA . ASP A 1 105 ? -14.753 -16.808 5.293 1.00 97.19 105 ASP A CA 1
ATOM 822 C C . ASP A 1 105 ? -16.211 -16.366 5.078 1.00 97.19 105 ASP A C 1
ATOM 824 O O . ASP A 1 105 ? -17.078 -17.177 4.760 1.00 97.19 105 ASP A O 1
ATOM 828 N N . GLU A 1 106 ? -16.465 -15.056 5.133 1.00 96.69 106 GLU A N 1
ATOM 829 C CA . GLU A 1 106 ? -17.787 -14.469 4.876 1.00 96.69 106 GLU A CA 1
ATOM 830 C C . GLU A 1 106 ? -18.122 -14.326 3.371 1.00 96.69 106 GLU A C 1
ATOM 832 O O . GLU A 1 106 ? -19.236 -13.947 3.000 1.00 96.69 106 GLU A O 1
ATOM 837 N N . GLY A 1 107 ? -17.176 -14.620 2.469 1.00 96.50 107 GLY A N 1
ATOM 838 C CA . GLY A 1 107 ? -17.375 -14.542 1.017 1.00 96.50 107 GLY A CA 1
ATOM 839 C C . GLY A 1 107 ? -17.423 -13.117 0.443 1.00 96.50 107 GLY A C 1
ATOM 840 O O . GLY A 1 107 ? -17.984 -12.890 -0.633 1.00 96.50 107 GLY A O 1
ATOM 841 N N . TRP A 1 108 ? -16.840 -12.133 1.129 1.00 97.75 108 TRP A N 1
ATOM 842 C CA . TRP A 1 108 ? -16.848 -10.723 0.732 1.00 97.75 108 TRP A CA 1
ATOM 843 C C . TRP A 1 108 ? -15.698 -10.393 -0.220 1.00 97.75 108 TRP A C 1
ATOM 845 O O . TRP A 1 108 ? -14.650 -9.875 0.178 1.00 97.75 108 TRP A O 1
ATOM 855 N N . LEU A 1 109 ? -15.898 -10.675 -1.511 1.00 96.94 109 LEU A N 1
ATOM 856 C CA . LEU A 1 109 ? -14.869 -10.514 -2.546 1.00 96.94 109 LEU A CA 1
ATOM 857 C C . LEU A 1 109 ? -14.309 -9.085 -2.639 1.00 96.94 109 LEU A C 1
ATOM 859 O O . LEU A 1 109 ? -13.095 -8.912 -2.723 1.00 96.94 109 LEU A O 1
ATOM 863 N N . VAL A 1 110 ? -15.170 -8.061 -2.634 1.00 97.75 110 VAL A N 1
ATOM 864 C CA . VAL A 1 110 ? -14.741 -6.657 -2.787 1.00 97.75 110 VAL A CA 1
ATOM 865 C C . VAL A 1 110 ? -13.827 -6.251 -1.635 1.00 97.75 110 VAL A C 1
ATOM 867 O O . VAL A 1 110 ? -12.733 -5.736 -1.865 1.00 97.75 110 VAL A O 1
ATOM 870 N N . THR A 1 111 ? -14.250 -6.532 -0.405 1.00 97.94 111 THR A N 1
ATOM 871 C CA . THR A 1 111 ? -13.457 -6.285 0.800 1.00 97.94 111 THR A CA 1
ATOM 872 C C . THR A 1 111 ? -12.155 -7.083 0.794 1.00 97.94 111 THR A C 1
ATOM 874 O O . THR A 1 111 ? -11.097 -6.497 1.007 1.00 97.94 111 THR A O 1
ATOM 877 N N . SER A 1 112 ? -12.194 -8.372 0.438 1.00 98.31 112 SER A N 1
ATOM 878 C CA . SER A 1 112 ? -10.995 -9.220 0.337 1.00 98.31 112 SER A CA 1
ATOM 879 C C . SER A 1 112 ? -9.953 -8.626 -0.619 1.00 98.31 112 SER A C 1
ATOM 881 O O . SER A 1 112 ? -8.780 -8.494 -0.273 1.00 98.31 112 SER A O 1
ATOM 883 N N . LEU A 1 113 ? -10.376 -8.204 -1.817 1.00 97.94 113 LEU A N 1
ATOM 884 C CA . LEU A 1 113 ? -9.484 -7.597 -2.809 1.00 97.94 113 LEU A CA 1
ATOM 885 C C . LEU A 1 113 ? -8.908 -6.259 -2.329 1.00 97.94 113 LEU A C 1
ATOM 887 O O . LEU A 1 113 ? -7.730 -5.985 -2.555 1.00 97.94 113 LEU A O 1
ATOM 891 N N . ARG A 1 114 ? -9.706 -5.436 -1.641 1.00 98.06 114 ARG A N 1
ATOM 892 C CA . ARG A 1 114 ? -9.237 -4.163 -1.070 1.00 98.06 114 ARG A CA 1
ATOM 893 C C . ARG A 1 114 ? -8.241 -4.378 0.070 1.00 98.06 114 ARG A C 1
ATOM 895 O O . ARG A 1 114 ? -7.250 -3.659 0.139 1.00 98.06 114 ARG A O 1
ATOM 902 N N . ILE A 1 115 ? -8.431 -5.401 0.903 1.00 98.31 115 ILE A N 1
ATOM 903 C CA . ILE A 1 115 ? -7.451 -5.782 1.931 1.00 98.31 115 ILE A CA 1
ATOM 904 C C . ILE A 1 115 ? -6.142 -6.245 1.274 1.00 98.31 115 ILE A C 1
ATOM 906 O O . ILE A 1 115 ? -5.066 -5.814 1.686 1.00 98.31 115 ILE A O 1
ATOM 910 N N . MET A 1 116 ? -6.201 -7.039 0.197 1.00 98.19 116 MET A N 1
ATOM 911 C CA . MET A 1 116 ? -4.998 -7.405 -0.568 1.00 98.19 116 MET A CA 1
ATOM 912 C C . MET A 1 116 ? -4.282 -6.176 -1.153 1.00 98.19 116 MET A C 1
ATOM 914 O O . MET A 1 116 ? -3.051 -6.124 -1.147 1.00 98.19 116 MET A O 1
ATOM 918 N N . GLN A 1 117 ? -5.024 -5.166 -1.620 1.00 97.38 117 GLN A N 1
ATOM 919 C CA . GLN A 1 117 ? -4.442 -3.888 -2.047 1.00 97.38 117 GLN A CA 1
ATOM 920 C C . GLN A 1 117 ? -3.782 -3.151 -0.875 1.00 97.38 117 GLN A C 1
ATOM 922 O O . GLN A 1 117 ? -2.668 -2.663 -1.029 1.00 97.38 117 GLN A O 1
ATOM 927 N N . MET A 1 118 ? -4.398 -3.124 0.310 1.00 97.88 118 MET A N 1
ATOM 928 C CA . MET A 1 118 ? -3.785 -2.521 1.500 1.00 97.88 118 MET A CA 1
ATOM 929 C C . MET A 1 118 ? -2.488 -3.219 1.915 1.00 97.88 118 MET A C 1
ATOM 931 O O . MET A 1 118 ? -1.533 -2.542 2.281 1.00 97.88 118 MET A O 1
ATOM 935 N N . VAL A 1 119 ? -2.402 -4.548 1.795 1.00 98.12 119 VAL A N 1
ATOM 936 C CA . VAL A 1 119 ? -1.139 -5.278 2.015 1.00 98.12 119 VAL A CA 1
ATOM 937 C C . VAL A 1 119 ? -0.049 -4.758 1.074 1.00 98.12 119 VAL A C 1
ATOM 939 O O . VAL A 1 119 ? 1.076 -4.512 1.505 1.00 98.12 119 VAL A O 1
ATOM 942 N N . GLN A 1 120 ? -0.377 -4.530 -0.200 1.00 95.69 120 GLN A N 1
ATOM 943 C CA . GLN A 1 120 ? 0.564 -3.945 -1.160 1.00 95.69 120 GLN A CA 1
ATOM 944 C C . GLN A 1 120 ? 0.930 -2.500 -0.792 1.00 95.69 120 GLN A C 1
ATOM 946 O O . GLN A 1 120 ? 2.108 -2.156 -0.851 1.00 95.69 120 GLN A O 1
ATOM 951 N N . MET A 1 121 ? -0.038 -1.686 -0.358 1.00 97.31 121 MET A N 1
ATOM 952 C CA . MET A 1 121 ? 0.195 -0.308 0.096 1.00 97.31 121 MET A CA 1
ATOM 953 C C . MET A 1 121 ? 1.146 -0.259 1.300 1.00 97.31 121 MET A C 1
ATOM 955 O O . MET A 1 121 ? 2.067 0.552 1.320 1.00 97.31 121 MET A O 1
ATOM 959 N N . VAL A 1 122 ? 0.990 -1.166 2.272 1.00 97.25 122 VAL A N 1
ATOM 960 C CA . VAL A 1 122 ? 1.883 -1.286 3.439 1.00 97.25 122 VAL A CA 1
ATOM 961 C C . VAL A 1 122 ? 3.293 -1.694 3.022 1.00 97.25 122 VAL A C 1
ATOM 963 O O . VAL A 1 122 ? 4.256 -1.085 3.481 1.00 97.25 122 VAL A O 1
ATOM 966 N N . ILE A 1 123 ? 3.439 -2.679 2.132 1.00 95.12 123 ILE A N 1
ATOM 967 C CA . ILE A 1 123 ? 4.763 -3.152 1.698 1.00 95.12 123 ILE A CA 1
ATOM 968 C C . ILE A 1 123 ? 5.492 -2.092 0.861 1.00 95.12 123 ILE A C 1
ATOM 970 O O . ILE A 1 123 ? 6.693 -1.904 1.034 1.00 95.12 123 ILE A O 1
ATOM 974 N N . GLN A 1 124 ? 4.787 -1.430 -0.059 1.00 93.19 124 GLN A N 1
ATOM 975 C CA . GLN A 1 124 ? 5.396 -0.494 -1.011 1.00 93.19 124 GLN A CA 1
ATOM 976 C C . GLN A 1 124 ? 5.450 0.952 -0.500 1.00 93.19 124 GLN A C 1
ATOM 978 O O . GLN A 1 124 ? 6.209 1.748 -1.040 1.00 93.19 124 GLN A O 1
ATOM 983 N N . GLY A 1 125 ? 4.658 1.307 0.516 1.00 94.75 125 GLY A N 1
ATOM 984 C CA . GLY A 1 125 ? 4.560 2.684 1.010 1.00 94.75 125 GLY A CA 1
ATOM 985 C C . GLY A 1 125 ? 3.938 3.640 -0.006 1.00 94.75 125 GLY A C 1
ATOM 986 O O . GLY A 1 125 ? 4.364 4.783 -0.103 1.00 94.75 125 GLY A O 1
ATOM 987 N N . LEU A 1 126 ? 2.965 3.164 -0.785 1.00 95.00 126 LEU A N 1
ATOM 988 C CA . LEU A 1 126 ? 2.265 3.935 -1.816 1.00 95.00 126 LEU A CA 1
ATOM 989 C C . LEU A 1 126 ? 0.760 3.745 -1.679 1.00 95.00 126 LEU A C 1
ATOM 991 O O . LEU A 1 126 ? 0.304 2.683 -1.248 1.00 95.00 126 LEU A O 1
ATOM 995 N N . TRP A 1 127 ? -0.021 4.734 -2.098 1.00 95.62 127 TRP A N 1
ATOM 996 C CA . TRP A 1 127 ? -1.461 4.576 -2.220 1.00 95.62 127 TRP A CA 1
ATOM 997 C C . TRP A 1 127 ? -1.831 3.692 -3.413 1.00 95.62 127 TRP A C 1
ATOM 999 O O . TRP A 1 127 ? -1.126 3.613 -4.415 1.00 95.62 127 TRP A O 1
ATOM 1009 N N . CYS A 1 128 ? -3.005 3.060 -3.353 1.00 92.69 128 CYS A N 1
ATOM 1010 C CA . CYS A 1 128 ? -3.497 2.192 -4.429 1.00 92.69 128 CYS A CA 1
ATOM 1011 C C . CYS A 1 128 ? -3.729 2.907 -5.774 1.00 92.69 128 CYS A C 1
ATOM 1013 O O . CYS A 1 128 ? -3.846 2.242 -6.802 1.00 92.69 128 CYS A O 1
ATOM 1015 N N . HIS A 1 129 ? -3.822 4.238 -5.768 1.00 91.69 129 HIS A N 1
ATOM 1016 C CA . HIS A 1 129 ? -4.004 5.070 -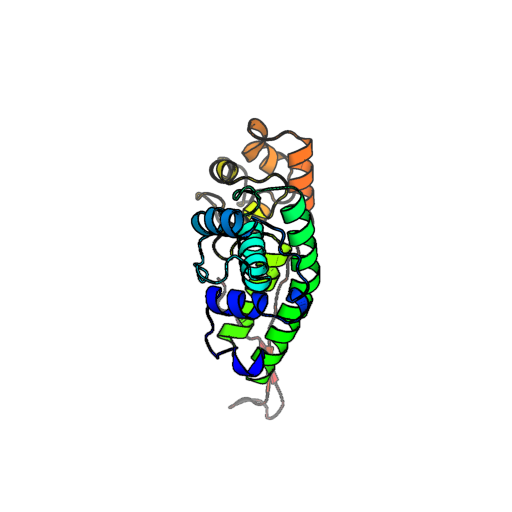6.956 1.00 91.69 129 HIS A CA 1
ATOM 1017 C C . HIS A 1 129 ? -2.699 5.710 -7.452 1.00 91.69 129 HIS A C 1
ATOM 1019 O O . HIS A 1 129 ? -2.714 6.373 -8.490 1.00 91.69 129 HIS A O 1
ATOM 1025 N N . ASP A 1 130 ? -1.584 5.517 -6.740 1.00 92.44 130 ASP A N 1
ATOM 1026 C CA . ASP A 1 130 ? -0.285 6.028 -7.162 1.00 92.44 130 ASP A CA 1
ATOM 1027 C C . ASP A 1 130 ? 0.262 5.252 -8.362 1.00 92.44 130 ASP A C 1
ATOM 1029 O O . ASP A 1 130 ? -0.081 4.096 -8.630 1.00 92.44 130 ASP A O 1
ATOM 1033 N N . ASN A 1 131 ? 1.158 5.898 -9.108 1.00 92.06 131 ASN A N 1
ATOM 1034 C CA . ASN A 1 131 ? 1.801 5.257 -10.242 1.00 92.06 131 ASN A CA 1
ATOM 1035 C C . ASN A 1 131 ? 2.759 4.149 -9.763 1.00 92.06 131 ASN A C 1
ATOM 1037 O O . ASN A 1 131 ? 3.699 4.412 -9.015 1.00 92.06 131 ASN A O 1
ATOM 1041 N N . ASN A 1 132 ? 2.572 2.921 -10.257 1.00 91.81 132 ASN A N 1
ATOM 1042 C CA . ASN A 1 132 ? 3.383 1.764 -9.859 1.00 91.81 132 ASN A CA 1
ATOM 1043 C C . ASN A 1 132 ? 4.878 1.881 -10.206 1.00 91.81 132 ASN A C 1
ATOM 1045 O O . ASN A 1 132 ? 5.686 1.150 -9.651 1.00 91.81 132 ASN A O 1
ATOM 1049 N N . LEU A 1 133 ? 5.277 2.800 -11.085 1.00 94.06 133 LEU A N 1
ATOM 1050 C CA . LEU A 1 133 ? 6.683 3.063 -11.390 1.00 94.06 133 LEU A CA 1
ATOM 1051 C C . LEU A 1 133 ? 7.417 3.700 -10.202 1.00 94.06 133 LEU A C 1
ATOM 1053 O O . LEU A 1 133 ? 8.642 3.621 -10.136 1.00 94.06 133 LEU A O 1
ATOM 1057 N N . LEU A 1 134 ? 6.684 4.290 -9.252 1.00 94.25 134 LEU A N 1
ATOM 1058 C CA . LEU A 1 134 ? 7.238 4.836 -8.014 1.00 94.25 134 LEU A CA 1
ATOM 1059 C C . LEU A 1 134 ? 7.690 3.749 -7.029 1.00 94.25 134 LEU A C 1
ATOM 1061 O O . LEU A 1 134 ? 8.427 4.063 -6.105 1.00 94.25 134 LEU A O 1
ATOM 1065 N N . THR A 1 135 ? 7.337 2.474 -7.244 1.00 92.94 135 THR A N 1
ATOM 1066 C CA . THR A 1 135 ? 7.880 1.363 -6.437 1.00 92.94 135 THR A CA 1
ATOM 1067 C C . THR A 1 135 ? 9.352 1.081 -6.754 1.00 92.94 135 THR A C 1
ATOM 1069 O O . THR A 1 135 ? 9.997 0.279 -6.081 1.00 92.94 135 THR A O 1
ATOM 1072 N N . LEU A 1 136 ? 9.884 1.640 -7.847 1.00 94.00 136 LEU A N 1
ATOM 1073 C CA . LEU A 1 136 ? 11.283 1.470 -8.220 1.00 94.00 136 LEU A CA 1
ATOM 1074 C C . LEU A 1 136 ? 12.174 2.342 -7.327 1.00 94.00 136 LEU A C 1
ATOM 1076 O O . LEU A 1 136 ? 11.813 3.477 -7.008 1.00 94.00 136 LEU A O 1
ATOM 1080 N N . PRO A 1 137 ? 13.369 1.856 -6.957 1.00 92.94 137 PRO A N 1
ATOM 1081 C CA . PRO A 1 137 ? 14.259 2.607 -6.084 1.00 92.94 137 PRO A CA 1
ATOM 1082 C C . PRO A 1 137 ? 14.639 3.947 -6.722 1.00 92.94 137 PRO A C 1
ATOM 1084 O O . PRO A 1 137 ? 14.867 4.018 -7.928 1.00 92.94 137 PRO A O 1
ATOM 1087 N N . HIS A 1 138 ? 14.733 4.999 -5.905 1.00 93.00 138 HIS A N 1
ATOM 1088 C CA . HIS A 1 138 ? 15.121 6.363 -6.314 1.00 93.00 138 HIS A CA 1
ATOM 1089 C C . HIS A 1 138 ? 14.152 7.067 -7.273 1.00 93.00 138 HIS A C 1
ATOM 1091 O O . HIS A 1 138 ? 14.407 8.204 -7.676 1.00 93.00 138 HIS A O 1
ATOM 1097 N N . MET A 1 139 ? 13.036 6.435 -7.640 1.00 92.75 139 MET A N 1
ATOM 1098 C CA . MET A 1 139 ? 12.029 7.079 -8.468 1.00 92.75 139 MET A CA 1
ATOM 1099 C C . MET A 1 139 ? 11.244 8.110 -7.664 1.00 92.75 139 MET A C 1
ATOM 1101 O O . MET A 1 139 ? 10.871 7.897 -6.516 1.00 92.75 139 MET A O 1
ATOM 1105 N N . MET A 1 140 ? 10.988 9.242 -8.310 1.00 91.50 140 MET A N 1
ATOM 1106 C CA . MET A 1 140 ? 10.244 10.369 -7.769 1.00 91.50 140 MET A CA 1
ATOM 1107 C C . MET A 1 140 ? 9.203 10.789 -8.807 1.00 91.50 140 MET A C 1
ATOM 1109 O O . MET A 1 140 ? 9.402 10.529 -9.999 1.00 91.50 140 MET A O 1
ATOM 1113 N N . PRO A 1 141 ? 8.116 11.472 -8.408 1.00 91.38 141 PRO A N 1
ATOM 1114 C CA . PRO A 1 141 ? 7.045 11.844 -9.334 1.00 91.38 141 PRO A CA 1
ATOM 1115 C C . PRO A 1 141 ? 7.520 12.607 -10.578 1.00 91.38 141 PRO A C 1
ATOM 1117 O O . PRO A 1 141 ? 7.001 12.388 -11.670 1.00 91.38 141 PRO A O 1
ATOM 1120 N N . TYR A 1 142 ? 8.543 13.458 -10.450 1.00 91.19 142 TYR A N 1
ATOM 1121 C CA . TYR A 1 142 ? 9.074 14.233 -11.575 1.00 91.19 142 TYR A CA 1
ATOM 1122 C C . TYR A 1 142 ? 9.835 13.375 -12.606 1.00 91.19 142 TYR A C 1
ATOM 1124 O O . TYR A 1 142 ? 9.824 13.712 -13.788 1.00 91.19 142 TYR A O 1
ATOM 1132 N N . HIS A 1 143 ? 10.398 12.223 -12.214 1.00 92.38 143 HIS A N 1
ATOM 1133 C CA . HIS A 1 143 ? 11.057 11.294 -13.144 1.00 92.38 143 HIS A CA 1
ATOM 1134 C C . HIS A 1 143 ? 10.067 10.626 -14.115 1.00 92.38 143 HIS A C 1
ATOM 1136 O O . HIS A 1 143 ? 10.455 10.199 -15.203 1.00 92.38 143 HIS A O 1
ATOM 1142 N N . LEU A 1 144 ? 8.778 10.538 -13.758 1.00 91.81 144 LEU A N 1
ATOM 1143 C CA . LEU A 1 144 ? 7.761 9.880 -14.590 1.00 91.81 144 LEU A CA 1
ATOM 1144 C C . LEU A 1 144 ? 7.606 10.556 -15.961 1.00 91.81 144 LEU A C 1
ATOM 1146 O O . LEU A 1 144 ? 7.347 9.886 -16.959 1.00 91.81 144 LEU A O 1
ATOM 1150 N N . ALA A 1 145 ? 7.822 11.872 -16.041 1.00 89.81 145 ALA A N 1
ATOM 1151 C CA . ALA A 1 145 ? 7.725 12.622 -17.293 1.00 89.81 145 ALA A CA 1
ATOM 1152 C C . ALA A 1 145 ? 8.803 12.225 -18.324 1.00 89.81 145 ALA A C 1
ATOM 1154 O O . ALA A 1 145 ? 8.566 12.345 -19.535 1.00 89.81 145 ALA A O 1
ATOM 1155 N N . CYS A 1 146 ? 9.948 11.732 -17.840 1.00 88.88 146 CYS A N 1
ATOM 1156 C CA . CYS A 1 146 ? 11.102 11.308 -18.633 1.00 88.88 146 CYS A CA 1
ATOM 1157 C C . CYS A 1 146 ? 10.940 9.892 -19.206 1.00 88.88 146 CYS A C 1
ATOM 1159 O O . CYS A 1 146 ? 11.590 9.543 -20.193 1.00 88.88 146 CYS A O 1
ATOM 1161 N N . LEU A 1 147 ? 10.044 9.077 -18.638 1.00 88.75 147 LEU A N 1
ATOM 1162 C CA . LEU A 1 147 ? 9.799 7.700 -19.068 1.00 88.75 147 LEU A CA 1
ATOM 1163 C C . LEU A 1 147 ? 8.983 7.655 -20.364 1.00 88.75 147 LEU A C 1
ATOM 1165 O O . LEU A 1 147 ? 7.775 7.407 -20.392 1.00 88.75 147 LEU A O 1
ATOM 1169 N N . ARG A 1 148 ? 9.673 7.905 -21.475 1.00 85.06 148 ARG A N 1
ATOM 1170 C CA . ARG A 1 148 ? 9.112 7.873 -22.823 1.00 85.06 148 ARG A CA 1
ATOM 1171 C C . ARG A 1 148 ? 9.952 6.979 -23.728 1.00 85.06 148 ARG A C 1
ATOM 1173 O O . ARG A 1 148 ? 11.179 7.065 -23.701 1.00 85.06 148 ARG A O 1
ATOM 1180 N N . PRO A 1 149 ? 9.321 6.169 -24.591 1.00 73.69 149 PRO A N 1
ATOM 1181 C CA . PRO A 1 149 ? 10.051 5.343 -25.541 1.00 73.69 149 PRO A CA 1
ATOM 1182 C C . PRO A 1 149 ? 10.923 6.198 -26.470 1.00 73.69 149 PRO A C 1
ATOM 1184 O O . PRO A 1 149 ? 10.452 7.145 -27.108 1.00 73.69 149 PRO A O 1
ATOM 1187 N N . TRP A 1 150 ? 12.208 5.855 -26.564 1.00 65.00 150 TRP A N 1
ATOM 1188 C CA . TRP A 1 150 ? 13.151 6.554 -27.434 1.00 65.00 150 TRP A CA 1
ATOM 1189 C C . TRP A 1 150 ? 12.821 6.306 -28.914 1.00 65.00 150 TRP A C 1
ATOM 1191 O O . TRP A 1 150 ? 12.620 5.164 -29.344 1.00 65.00 150 TRP A O 1
ATOM 1201 N N . LYS A 1 151 ? 12.806 7.376 -29.723 1.00 54.28 151 LYS A N 1
ATOM 1202 C CA . LYS A 1 151 ? 12.492 7.314 -31.160 1.00 54.28 151 LYS A CA 1
ATOM 1203 C C . LYS A 1 151 ? 13.403 6.304 -31.874 1.00 54.28 151 LYS A C 1
ATOM 1205 O O . LYS A 1 151 ? 14.599 6.529 -32.024 1.00 54.28 151 LYS A O 1
ATOM 1210 N N . GLY A 1 152 ? 12.816 5.207 -32.358 1.00 53.25 152 GLY A N 1
ATOM 1211 C CA . GLY A 1 152 ? 13.443 4.286 -33.311 1.00 53.25 152 GLY A CA 1
ATOM 1212 C C . GLY A 1 152 ? 14.018 2.976 -32.759 1.00 53.25 152 GLY A C 1
ATOM 1213 O O . GLY A 1 152 ? 14.362 2.122 -33.576 1.00 53.25 152 GLY A O 1
ATOM 1214 N N . HIS A 1 153 ? 14.085 2.745 -31.440 1.00 53.00 153 HIS A N 1
ATOM 1215 C CA . HIS A 1 153 ? 14.725 1.540 -30.871 1.00 53.00 153 HIS A CA 1
ATOM 1216 C C . HIS A 1 153 ? 14.005 0.938 -29.646 1.00 53.00 153 HIS A C 1
ATOM 1218 O O . HIS A 1 153 ? 14.538 0.881 -28.542 1.00 53.00 153 HIS A O 1
ATOM 1224 N N . GLY A 1 154 ? 12.833 0.344 -29.855 1.00 47.56 154 GLY A N 1
ATOM 1225 C CA . GLY A 1 154 ? 12.235 -0.579 -28.885 1.00 47.56 154 GLY A CA 1
ATOM 1226 C C . GLY A 1 154 ? 10.971 -1.221 -29.438 1.00 47.56 154 GLY A C 1
ATOM 1227 O O . GLY A 1 154 ? 10.349 -0.667 -30.334 1.00 47.56 154 GLY A O 1
ATOM 1228 N N . ALA A 1 155 ? 10.625 -2.409 -28.956 1.00 51.59 155 ALA A N 1
ATOM 1229 C CA . ALA A 1 155 ? 9.395 -3.159 -29.242 1.00 51.59 155 ALA A CA 1
ATOM 1230 C C . ALA A 1 155 ? 9.243 -3.899 -30.598 1.00 51.59 155 ALA A C 1
ATOM 1232 O O . ALA A 1 155 ? 8.786 -5.042 -30.586 1.00 51.59 155 ALA A O 1
ATOM 1233 N N . LYS A 1 156 ? 9.674 -3.374 -31.763 1.00 49.97 156 LYS A N 1
ATOM 1234 C CA . LYS A 1 156 ? 9.371 -4.059 -33.055 1.00 49.97 156 LYS A CA 1
ATOM 1235 C C . LYS A 1 156 ? 9.986 -5.459 -33.230 1.00 49.97 156 LYS A C 1
ATOM 1237 O O . LYS A 1 156 ? 9.380 -6.301 -33.882 1.00 49.97 156 LYS A O 1
ATOM 1242 N N . LYS A 1 157 ? 11.175 -5.734 -32.677 1.00 49.94 157 LYS A N 1
ATOM 1243 C CA . LYS A 1 157 ? 11.890 -7.012 -32.904 1.00 49.94 157 LYS A CA 1
ATOM 1244 C C . LYS A 1 157 ? 11.327 -8.219 -32.129 1.00 49.94 157 LYS A C 1
ATOM 1246 O O . LYS A 1 157 ? 11.658 -9.339 -32.496 1.00 49.94 157 LYS A O 1
ATOM 1251 N N . LYS A 1 158 ? 10.487 -8.015 -31.104 1.00 48.06 158 LYS A N 1
ATOM 1252 C CA . LYS A 1 158 ? 9.886 -9.090 -30.279 1.00 48.06 158 LYS A CA 1
ATOM 1253 C C . LYS A 1 158 ? 8.349 -9.139 -30.328 1.00 48.06 158 LYS A C 1
ATOM 1255 O O . LYS A 1 158 ? 7.743 -9.869 -29.556 1.00 48.06 158 LYS A O 1
ATOM 1260 N N . GLY A 1 159 ? 7.716 -8.390 -31.236 1.00 49.50 159 GLY A N 1
ATOM 1261 C CA . GLY A 1 159 ? 6.254 -8.391 -31.388 1.00 49.50 159 GLY A CA 1
ATOM 1262 C C . GLY A 1 159 ? 5.495 -7.535 -30.368 1.00 49.50 159 GLY A C 1
ATOM 1263 O O . GLY A 1 159 ? 4.276 -7.643 -30.288 1.00 49.50 159 GLY A O 1
ATOM 1264 N N . TYR A 1 160 ? 6.181 -6.670 -29.614 1.00 54.03 160 TYR A N 1
ATOM 1265 C CA . TYR A 1 160 ? 5.514 -5.692 -28.755 1.00 54.03 160 TYR A CA 1
ATOM 1266 C C . TYR A 1 160 ? 4.965 -4.532 -29.610 1.00 54.03 160 TYR A C 1
ATOM 1268 O O . TYR A 1 160 ? 5.630 -4.119 -30.571 1.00 54.03 160 TYR A O 1
ATOM 1276 N N . PRO A 1 161 ? 3.766 -4.003 -29.298 1.00 54.81 161 PRO A N 1
ATOM 1277 C CA . PRO A 1 161 ? 3.179 -2.884 -30.031 1.00 54.81 161 PRO A CA 1
ATOM 1278 C C . PRO A 1 161 ? 4.086 -1.646 -29.976 1.00 54.81 161 PRO A C 1
ATOM 1280 O O . PRO A 1 161 ? 4.867 -1.472 -29.043 1.00 54.81 161 PRO A O 1
ATOM 1283 N N . ASP A 1 162 ? 4.000 -0.788 -30.995 1.00 61.31 162 ASP A N 1
ATOM 1284 C CA . ASP A 1 162 ? 4.739 0.479 -31.065 1.00 61.31 162 ASP A CA 1
ATOM 1285 C C . ASP A 1 162 ? 4.223 1.416 -29.957 1.00 61.31 162 ASP A C 1
ATOM 1287 O O . ASP A 1 162 ? 3.235 2.130 -30.148 1.00 61.31 162 ASP A O 1
ATOM 1291 N N . ILE A 1 163 ? 4.828 1.353 -28.765 1.00 64.06 163 ILE A N 1
ATOM 1292 C CA . ILE A 1 163 ? 4.456 2.213 -27.638 1.00 64.06 163 ILE A CA 1
ATOM 1293 C C . ILE A 1 163 ? 4.904 3.630 -27.998 1.00 64.06 163 ILE A C 1
ATOM 1295 O O . ILE A 1 163 ? 6.091 3.944 -28.006 1.00 64.06 163 ILE A O 1
ATOM 1299 N N . LYS A 1 164 ? 3.938 4.481 -28.350 1.00 65.50 164 LYS A N 1
ATOM 1300 C CA . LYS A 1 164 ? 4.153 5.908 -28.649 1.00 65.50 164 LYS A CA 1
ATOM 1301 C C . LYS A 1 164 ? 3.751 6.819 -27.489 1.00 65.50 164 LYS A C 1
ATOM 1303 O O . LYS A 1 164 ? 4.068 8.007 -27.512 1.00 65.50 164 LYS A O 1
ATOM 1308 N N . SER A 1 165 ? 3.027 6.275 -26.515 1.00 72.81 165 SER A N 1
ATOM 1309 C CA . SER A 1 165 ? 2.594 6.960 -25.300 1.00 72.81 165 SER A CA 1
ATOM 1310 C C . SER A 1 165 ? 3.704 6.971 -24.240 1.00 72.81 165 SER A C 1
ATOM 1312 O O . SER A 1 165 ? 4.652 6.185 -24.337 1.00 72.81 165 SER A O 1
ATOM 1314 N N . PRO A 1 166 ? 3.603 7.849 -23.225 1.00 83.75 166 PRO A N 1
ATOM 1315 C CA . PRO A 1 166 ? 4.388 7.714 -22.003 1.00 83.75 166 PRO A CA 1
ATOM 1316 C C . PRO A 1 166 ? 4.257 6.307 -21.410 1.00 83.75 166 PRO A C 1
ATOM 1318 O O . PRO A 1 166 ? 3.238 5.637 -21.589 1.00 83.75 166 PRO A O 1
ATOM 1321 N N . ILE A 1 167 ? 5.312 5.857 -20.738 1.00 88.00 167 ILE A N 1
ATOM 1322 C CA . ILE A 1 167 ? 5.312 4.590 -20.012 1.00 88.00 167 ILE A CA 1
ATOM 1323 C C . ILE A 1 167 ? 4.599 4.835 -18.685 1.00 88.00 167 ILE A C 1
ATOM 1325 O O . ILE A 1 167 ? 5.040 5.657 -17.888 1.00 88.00 167 ILE A O 1
ATOM 1329 N N . GLU A 1 168 ? 3.506 4.117 -18.451 1.00 87.56 168 GLU A N 1
ATOM 1330 C CA . GLU A 1 168 ? 2.648 4.319 -17.276 1.00 87.56 168 GLU A CA 1
ATOM 1331 C C . GLU A 1 168 ? 2.682 3.130 -16.313 1.00 87.56 168 GLU A C 1
ATOM 1333 O O . GLU A 1 168 ? 2.188 3.234 -15.194 1.00 87.56 168 GLU A O 1
ATOM 1338 N N . THR A 1 169 ? 3.257 1.997 -16.736 1.00 90.31 169 THR A N 1
ATOM 1339 C CA . THR A 1 169 ? 3.265 0.761 -15.947 1.00 90.31 169 THR A CA 1
ATOM 1340 C C . THR A 1 169 ? 4.610 0.035 -15.977 1.00 90.31 169 THR A C 1
ATOM 1342 O O . THR A 1 169 ? 5.335 0.072 -16.977 1.00 90.31 169 THR A O 1
ATOM 1345 N N . LEU A 1 170 ? 4.916 -0.708 -14.910 1.00 90.75 170 LEU A N 1
ATOM 1346 C CA . LEU A 1 170 ? 6.105 -1.568 -14.835 1.00 90.75 170 LEU A CA 1
ATOM 1347 C C . LEU A 1 170 ? 6.229 -2.565 -16.007 1.00 90.75 170 LEU A C 1
ATOM 1349 O O . LEU A 1 170 ? 7.314 -2.633 -16.585 1.00 90.75 170 LEU A O 1
ATOM 1353 N N . PRO A 1 171 ? 5.178 -3.299 -16.439 1.00 89.06 171 PRO A N 1
ATOM 1354 C CA . PRO A 1 171 ? 5.294 -4.203 -17.586 1.00 89.06 171 PRO A CA 1
ATOM 1355 C C . PRO A 1 171 ? 5.652 -3.489 -18.894 1.00 89.06 171 PRO A C 1
ATOM 1357 O O . PRO A 1 171 ? 6.432 -4.019 -19.687 1.00 89.06 171 PRO A O 1
ATOM 1360 N N . GLN A 1 172 ? 5.132 -2.276 -19.119 1.00 87.81 172 GLN A N 1
ATOM 1361 C CA . GLN A 1 172 ? 5.522 -1.463 -20.275 1.00 87.81 172 GLN A CA 1
ATOM 1362 C C . GLN A 1 172 ? 6.997 -1.062 -20.188 1.00 87.81 172 GLN A C 1
ATOM 1364 O O . GLN A 1 172 ? 7.719 -1.205 -21.174 1.00 87.81 172 GLN A O 1
ATOM 1369 N N . LEU A 1 173 ? 7.467 -0.622 -19.014 1.00 89.12 173 LEU A N 1
ATOM 1370 C CA . LEU A 1 173 ? 8.876 -0.289 -18.809 1.00 89.12 173 LEU A CA 1
ATOM 1371 C C . LEU A 1 173 ? 9.781 -1.500 -19.069 1.00 89.12 173 LEU A C 1
ATOM 1373 O O . LEU A 1 173 ? 10.766 -1.390 -19.798 1.00 89.12 173 LEU A O 1
ATOM 1377 N N . MET A 1 174 ? 9.416 -2.671 -18.539 1.00 88.69 174 MET A N 1
ATOM 1378 C CA . MET A 1 174 ? 10.124 -3.933 -18.782 1.00 88.69 174 MET A CA 1
ATOM 1379 C C . MET A 1 174 ? 10.213 -4.255 -20.278 1.00 88.69 174 MET A C 1
ATOM 1381 O O . MET A 1 174 ? 11.289 -4.599 -20.767 1.00 88.69 174 MET A O 1
ATOM 1385 N N . ALA A 1 175 ? 9.105 -4.111 -21.011 1.00 84.94 175 ALA A N 1
ATOM 1386 C CA . ALA A 1 175 ? 9.052 -4.374 -22.448 1.00 84.94 175 ALA A CA 1
ATOM 1387 C C . ALA A 1 175 ? 9.898 -3.384 -23.270 1.00 84.94 175 ALA A C 1
ATOM 1389 O O . ALA A 1 175 ? 10.522 -3.778 -24.256 1.00 84.94 175 ALA A O 1
ATOM 1390 N N . VAL A 1 176 ? 9.946 -2.108 -22.871 1.00 82.62 176 VAL A N 1
ATOM 1391 C CA . VAL A 1 176 ? 10.767 -1.080 -23.534 1.00 82.62 176 VAL A CA 1
ATOM 1392 C C . VAL A 1 176 ? 12.257 -1.315 -23.280 1.00 82.62 176 VAL A C 1
ATOM 1394 O O . VAL A 1 176 ? 13.059 -1.274 -24.223 1.00 82.62 176 VAL A O 1
ATOM 1397 N N . CYS A 1 177 ? 12.627 -1.593 -22.028 1.00 85.44 177 CYS A N 1
ATOM 1398 C CA . CYS A 1 177 ? 14.008 -1.879 -21.654 1.00 85.44 177 CYS A CA 1
ATOM 1399 C C . CYS A 1 177 ? 14.513 -3.160 -22.334 1.00 85.44 177 CYS A C 1
ATOM 1401 O O . CYS A 1 177 ? 15.631 -3.179 -22.844 1.00 85.44 177 CYS A O 1
ATOM 1403 N N . ASP A 1 178 ? 13.689 -4.211 -22.396 1.00 82.94 178 ASP A N 1
ATOM 1404 C CA . ASP A 1 178 ? 14.008 -5.504 -23.022 1.00 82.94 178 ASP A CA 1
ATOM 1405 C C . ASP A 1 178 ? 15.362 -6.088 -22.564 1.00 82.94 178 ASP A C 1
ATOM 1407 O O . ASP A 1 178 ? 16.148 -6.596 -23.363 1.00 82.94 178 ASP A O 1
ATOM 1411 N N . GLY A 1 179 ? 15.679 -5.947 -21.272 1.00 84.31 179 GLY A N 1
ATOM 1412 C CA . GLY A 1 179 ? 16.960 -6.390 -20.707 1.00 84.31 179 GLY A CA 1
ATOM 1413 C C . GLY A 1 179 ? 18.178 -5.593 -21.195 1.00 84.31 179 GLY A C 1
ATOM 1414 O O . GLY A 1 179 ? 19.290 -6.115 -21.193 1.00 84.31 179 GLY A O 1
ATOM 1415 N N . ARG A 1 180 ? 17.984 -4.349 -21.651 1.00 86.81 180 ARG A N 1
ATOM 1416 C CA . ARG A 1 180 ? 19.058 -3.437 -22.070 1.00 86.81 180 ARG A CA 1
ATOM 1417 C C . ARG A 1 180 ? 19.134 -2.253 -21.117 1.00 86.81 180 ARG A C 1
ATOM 1419 O O . ARG A 1 180 ? 18.185 -1.475 -21.013 1.00 86.81 180 ARG A O 1
ATOM 1426 N N . PHE A 1 181 ? 20.271 -2.099 -20.447 1.00 90.06 181 PHE A N 1
ATOM 1427 C CA . PHE A 1 181 ? 20.517 -0.982 -19.534 1.00 90.06 181 PHE A CA 1
ATOM 1428 C C . PHE A 1 181 ? 20.526 0.364 -20.272 1.00 90.06 181 PHE A C 1
ATOM 1430 O O . PHE A 1 181 ? 20.030 1.366 -19.766 1.00 90.06 181 PHE A O 1
ATOM 1437 N N . GLU A 1 182 ? 21.020 0.380 -21.509 1.00 88.31 182 GLU A N 1
ATOM 1438 C CA . GLU A 1 182 ? 21.140 1.574 -22.345 1.00 88.31 182 GLU A CA 1
ATOM 1439 C C . GLU A 1 182 ? 19.783 2.222 -22.622 1.00 88.31 182 GLU A C 1
ATOM 1441 O O . GLU A 1 182 ? 19.700 3.442 -22.729 1.00 88.31 182 GLU A O 1
ATOM 1446 N N . ALA A 1 183 ? 18.716 1.421 -22.708 1.00 86.31 183 ALA A N 1
ATOM 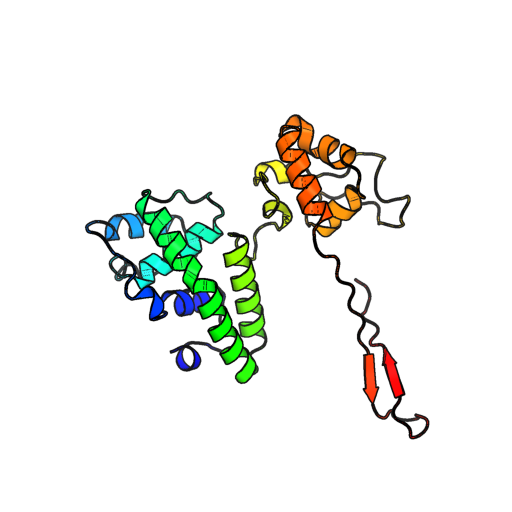1447 C CA . ALA A 1 183 ? 17.362 1.930 -22.889 1.00 86.31 183 ALA A CA 1
ATOM 1448 C C . ALA A 1 183 ? 16.891 2.720 -21.658 1.00 86.31 183 ALA A C 1
ATOM 1450 O O . ALA A 1 183 ? 16.311 3.792 -21.810 1.00 86.31 183 ALA A O 1
ATOM 1451 N N . LEU A 1 184 ? 17.187 2.225 -20.452 1.00 89.38 184 LEU A N 1
ATOM 1452 C CA . LEU A 1 184 ? 16.891 2.928 -19.203 1.00 89.38 184 LEU A CA 1
ATOM 1453 C C . LEU A 1 184 ? 17.753 4.192 -19.064 1.00 89.38 184 LEU A C 1
ATOM 1455 O O . LEU A 1 184 ? 17.234 5.267 -18.776 1.00 89.38 184 LEU A O 1
ATOM 1459 N N . ASN A 1 185 ? 19.054 4.080 -19.343 1.00 90.75 185 ASN A N 1
ATOM 1460 C CA . ASN A 1 185 ? 19.989 5.203 -19.299 1.00 90.75 185 ASN A CA 1
ATOM 1461 C C . ASN A 1 185 ? 19.618 6.314 -20.294 1.00 90.75 185 ASN A C 1
ATOM 1463 O O . ASN A 1 185 ? 19.763 7.487 -19.981 1.00 90.75 185 ASN A O 1
ATOM 1467 N N . ALA A 1 186 ? 19.101 5.968 -21.474 1.00 88.06 186 ALA A N 1
ATOM 1468 C CA . ALA A 1 186 ? 18.636 6.953 -22.448 1.00 88.06 186 ALA A CA 1
ATOM 1469 C C . ALA A 1 186 ? 17.391 7.734 -21.987 1.00 88.06 186 ALA A C 1
ATOM 1471 O O . ALA A 1 186 ? 17.162 8.833 -22.484 1.00 88.06 186 ALA A O 1
ATOM 1472 N N . MET A 1 187 ? 16.584 7.179 -21.073 1.00 89.56 187 MET A N 1
ATOM 1473 C CA . MET A 1 187 ? 15.394 7.850 -20.531 1.00 89.56 187 MET A CA 1
ATOM 1474 C C . MET A 1 187 ? 15.691 8.667 -19.269 1.00 89.56 187 MET A C 1
ATOM 1476 O O . MET A 1 187 ? 15.098 9.723 -19.086 1.00 89.56 187 MET A O 1
ATOM 1480 N N . LEU A 1 188 ? 16.571 8.176 -18.390 1.00 91.88 188 LEU A N 1
ATOM 1481 C CA . LEU A 1 188 ? 16.764 8.732 -17.041 1.00 91.88 188 LEU A CA 1
ATOM 1482 C C . LEU A 1 188 ? 18.200 9.197 -16.738 1.00 91.88 188 LEU A C 1
ATOM 1484 O O . LEU A 1 188 ? 18.444 9.732 -15.662 1.00 91.88 188 LEU A O 1
ATOM 1488 N N . GLY A 1 189 ? 19.155 9.017 -17.653 1.00 90.94 189 GLY A N 1
ATOM 1489 C CA . GLY A 1 189 ? 20.578 9.300 -17.413 1.00 90.94 189 GLY A CA 1
ATOM 1490 C C . GLY A 1 189 ? 20.946 10.771 -17.228 1.00 90.94 189 GLY A C 1
ATOM 1491 O O . GLY A 1 189 ? 22.027 11.050 -16.721 1.00 90.94 189 GLY A O 1
ATOM 1492 N N . GLU A 1 190 ? 20.075 11.703 -17.620 1.00 92.19 190 GLU A N 1
ATOM 1493 C CA . GLU A 1 190 ? 20.264 13.134 -17.331 1.00 92.19 190 GLU A CA 1
ATOM 1494 C C . GLU A 1 190 ? 19.801 13.507 -15.912 1.00 92.19 190 GLU A C 1
ATOM 1496 O O . GLU A 1 190 ? 20.348 14.430 -15.315 1.00 92.19 190 GLU A O 1
ATOM 1501 N N . GLU A 1 191 ? 18.846 12.759 -15.351 1.00 93.19 191 GLU A N 1
ATOM 1502 C CA . GLU A 1 191 ? 18.230 13.038 -14.046 1.00 93.19 191 GLU A CA 1
ATOM 1503 C C . GLU A 1 191 ? 18.857 12.227 -12.903 1.00 93.19 191 GLU A C 1
ATOM 1505 O O . GLU A 1 191 ? 18.759 12.599 -11.734 1.00 93.19 191 GLU A O 1
ATOM 1510 N N . MET A 1 192 ? 19.486 11.091 -13.217 1.00 93.69 192 MET A N 1
ATOM 1511 C CA . MET A 1 192 ? 19.951 10.119 -12.230 1.00 93.69 192 MET A CA 1
ATOM 1512 C C . MET A 1 192 ? 21.360 9.631 -12.546 1.00 93.69 192 MET A C 1
ATOM 1514 O O . MET A 1 192 ? 21.713 9.381 -13.698 1.00 93.69 192 MET A O 1
ATOM 1518 N N . ASP A 1 193 ? 22.162 9.429 -11.500 1.00 95.06 193 ASP A N 1
ATOM 1519 C CA . ASP A 1 193 ? 23.474 8.818 -11.663 1.00 95.06 193 ASP A CA 1
ATOM 1520 C C . ASP A 1 193 ? 23.385 7.336 -12.064 1.00 95.06 193 ASP A C 1
ATOM 1522 O O . ASP A 1 193 ? 22.369 6.646 -11.918 1.00 95.06 193 ASP A O 1
ATOM 1526 N N . ARG A 1 194 ? 24.511 6.821 -12.559 1.00 95.50 194 ARG A N 1
ATOM 1527 C CA . ARG A 1 194 ? 24.615 5.440 -13.022 1.00 95.50 194 ARG A CA 1
ATOM 1528 C C . ARG A 1 194 ? 24.343 4.411 -11.919 1.00 95.50 194 ARG A C 1
ATOM 1530 O O . ARG A 1 194 ? 23.783 3.363 -12.224 1.00 95.50 194 ARG A O 1
ATOM 1537 N N . ALA A 1 195 ? 24.723 4.679 -10.670 1.00 96.50 195 ALA A N 1
ATOM 1538 C CA . ALA A 1 195 ? 24.549 3.725 -9.577 1.00 96.50 195 ALA A CA 1
ATOM 1539 C C . ALA A 1 195 ? 23.062 3.539 -9.236 1.00 96.50 195 ALA A C 1
ATOM 1541 O O . ALA A 1 195 ? 22.600 2.406 -9.079 1.00 96.50 195 ALA A O 1
ATOM 1542 N N . HIS A 1 196 ? 22.293 4.628 -9.193 1.00 96.12 196 HIS A N 1
ATOM 1543 C CA . HIS A 1 196 ? 20.844 4.582 -9.015 1.00 96.12 196 HIS A CA 1
ATOM 1544 C C . HIS A 1 196 ? 20.154 3.876 -10.188 1.00 96.12 196 HIS A C 1
ATOM 1546 O O . HIS A 1 196 ? 19.301 3.012 -9.971 1.00 96.12 196 HIS A O 1
ATOM 1552 N N . LEU A 1 197 ? 20.568 4.159 -11.428 1.00 95.56 197 LEU A N 1
ATOM 1553 C CA . LEU A 1 197 ? 20.030 3.478 -12.609 1.00 95.56 197 LEU A CA 1
ATOM 1554 C C . LEU A 1 197 ? 20.320 1.977 -12.608 1.00 95.56 197 LEU A C 1
ATOM 1556 O O . LEU A 1 197 ? 19.457 1.183 -12.982 1.00 95.56 197 LEU A O 1
ATOM 1560 N N . GLU A 1 198 ? 21.516 1.567 -12.185 1.00 95.81 198 GLU A N 1
ATOM 1561 C CA . GLU A 1 198 ? 21.865 0.153 -12.061 1.00 95.81 198 GLU A CA 1
ATOM 1562 C C . GLU A 1 198 ? 20.967 -0.539 -11.028 1.00 95.81 198 GLU A C 1
ATOM 1564 O O . GLU A 1 198 ? 20.474 -1.636 -11.292 1.00 95.81 198 GLU A O 1
ATOM 1569 N N . GLN A 1 199 ? 20.654 0.108 -9.901 1.00 96.69 199 GLN A N 1
ATOM 1570 C CA . GLN A 1 199 ? 19.712 -0.439 -8.917 1.00 96.69 199 GLN A CA 1
ATOM 1571 C C . GLN A 1 199 ? 18.288 -0.574 -9.473 1.00 96.69 199 GLN A C 1
ATOM 1573 O O . GLN A 1 199 ? 17.649 -1.613 -9.273 1.00 96.69 199 GLN A O 1
ATOM 1578 N N . ILE A 1 200 ? 17.800 0.421 -10.222 1.00 95.56 200 ILE A N 1
ATOM 1579 C CA . ILE A 1 200 ? 16.502 0.339 -10.909 1.00 95.56 200 ILE A CA 1
ATOM 1580 C C . ILE A 1 200 ? 16.505 -0.833 -11.893 1.00 95.56 200 ILE A C 1
ATOM 1582 O O . ILE A 1 200 ? 15.617 -1.684 -11.854 1.00 95.56 200 ILE A O 1
ATOM 1586 N N . TYR A 1 201 ? 17.531 -0.925 -12.739 1.00 94.94 201 TYR A N 1
ATOM 1587 C CA . TYR A 1 201 ? 17.659 -1.988 -13.730 1.00 94.94 201 TYR A CA 1
ATOM 1588 C C . TYR A 1 201 ? 17.681 -3.386 -13.092 1.00 94.94 201 TYR A C 1
ATOM 1590 O O . TYR A 1 201 ? 16.999 -4.301 -13.565 1.00 94.94 201 TYR A O 1
ATOM 1598 N N . GLN A 1 202 ? 18.411 -3.553 -11.985 1.00 94.50 202 GLN A N 1
ATOM 1599 C CA . GLN A 1 202 ? 18.441 -4.801 -11.219 1.00 94.50 202 GLN A CA 1
ATOM 1600 C C . GLN A 1 202 ? 17.079 -5.142 -10.608 1.00 94.50 202 GLN A C 1
ATOM 1602 O O . GLN A 1 202 ? 16.702 -6.312 -10.583 1.00 94.50 202 GLN A O 1
ATOM 1607 N N . THR A 1 203 ? 16.335 -4.139 -10.140 1.00 94.31 203 THR A N 1
ATOM 1608 C CA . THR A 1 203 ? 14.986 -4.322 -9.584 1.00 94.31 203 THR A CA 1
ATOM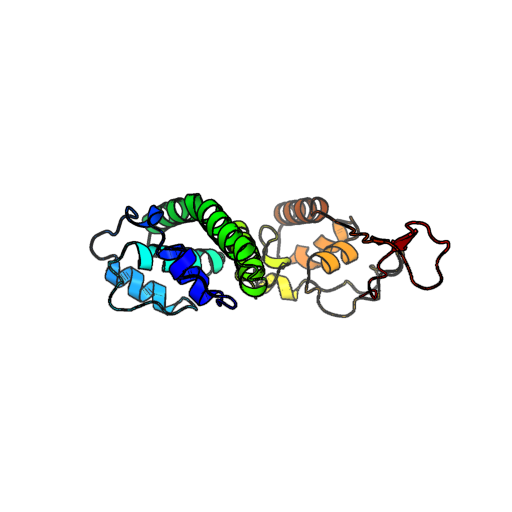 1609 C C . THR A 1 203 ? 14.029 -4.795 -10.673 1.00 94.31 203 THR A C 1
ATOM 1611 O O . THR A 1 203 ? 13.414 -5.849 -10.528 1.00 94.31 203 THR A O 1
ATOM 1614 N N . ILE A 1 204 ? 13.977 -4.085 -11.805 1.00 92.56 204 ILE A N 1
ATOM 1615 C CA . ILE A 1 204 ? 13.124 -4.423 -12.955 1.00 92.56 204 ILE A CA 1
ATOM 1616 C C . ILE A 1 204 ? 13.418 -5.843 -13.451 1.00 92.56 204 ILE A C 1
ATOM 1618 O O . ILE A 1 204 ? 12.497 -6.608 -13.716 1.00 92.56 204 ILE A O 1
ATOM 1622 N N . SER A 1 205 ? 14.695 -6.225 -13.525 1.00 89.94 205 SER A N 1
ATOM 1623 C CA . SER A 1 205 ? 15.112 -7.554 -13.997 1.00 89.94 205 SER A CA 1
ATOM 1624 C C . SER A 1 205 ? 14.695 -8.703 -13.070 1.00 89.94 205 SER A C 1
ATOM 1626 O O . SER A 1 205 ? 14.651 -9.850 -13.507 1.00 89.94 205 SER A O 1
ATOM 1628 N N . LYS A 1 206 ? 14.403 -8.413 -11.797 1.00 90.44 206 LYS A N 1
ATOM 1629 C CA . LYS A 1 206 ? 13.989 -9.396 -10.783 1.00 90.44 206 LYS A CA 1
ATOM 1630 C C . LYS A 1 206 ? 12.477 -9.426 -10.554 1.00 90.44 206 LYS A C 1
ATOM 1632 O O . LYS A 1 206 ? 12.015 -10.262 -9.778 1.00 90.44 206 LYS A O 1
ATOM 1637 N N . LEU A 1 207 ? 11.711 -8.534 -11.189 1.00 89.19 207 LEU A N 1
ATOM 1638 C CA . LEU A 1 207 ? 10.260 -8.507 -11.024 1.00 89.19 207 LEU A CA 1
ATOM 1639 C C . LEU A 1 207 ? 9.634 -9.822 -11.520 1.00 89.19 207 LEU A C 1
ATOM 1641 O O . LEU A 1 207 ? 9.979 -10.298 -12.607 1.00 89.19 207 LEU A O 1
ATOM 1645 N N . PRO A 1 208 ? 8.703 -10.414 -10.753 1.00 87.19 208 PRO A N 1
ATOM 1646 C CA . PRO A 1 208 ? 8.083 -11.675 -11.126 1.00 87.19 208 PRO A CA 1
ATOM 1647 C C . PRO A 1 208 ? 7.200 -11.505 -12.368 1.00 87.19 208 PRO A C 1
ATOM 1649 O O . PRO A 1 208 ? 6.316 -10.651 -12.410 1.00 87.19 208 PRO A O 1
ATOM 1652 N N . GLN A 1 209 ? 7.400 -12.365 -13.367 1.00 85.62 209 GLN A N 1
ATOM 1653 C CA . GLN A 1 209 ? 6.506 -12.500 -14.518 1.00 85.62 209 GLN A CA 1
ATOM 1654 C C . GLN A 1 209 ? 5.714 -13.799 -14.382 1.00 85.62 209 GLN A C 1
ATOM 1656 O O . GLN A 1 209 ? 6.265 -14.891 -14.513 1.00 85.62 209 GLN A O 1
ATOM 1661 N N . ILE A 1 210 ? 4.418 -13.680 -14.098 1.00 87.62 210 ILE A N 1
ATOM 1662 C CA . ILE A 1 210 ? 3.533 -14.824 -13.868 1.00 87.62 210 ILE A CA 1
ATOM 1663 C C . ILE A 1 210 ? 2.586 -14.958 -15.059 1.00 87.62 210 ILE A C 1
ATOM 1665 O O . ILE A 1 210 ? 1.863 -14.025 -15.398 1.00 87.62 210 ILE A O 1
ATOM 1669 N N . SER A 1 211 ? 2.577 -16.134 -15.690 1.00 87.69 211 SER A N 1
ATOM 1670 C CA . SER A 1 211 ? 1.592 -16.497 -16.712 1.00 87.69 211 SER A CA 1
ATOM 1671 C C . SER A 1 211 ? 0.605 -17.493 -16.117 1.00 87.69 211 SER A C 1
ATOM 1673 O O . SER A 1 211 ? 1.002 -18.561 -15.650 1.00 87.69 211 SER A O 1
ATOM 1675 N N . VAL A 1 212 ? -0.679 -17.142 -16.127 1.00 87.81 212 VAL A N 1
ATOM 1676 C CA . VAL A 1 212 ? -1.749 -17.977 -15.575 1.00 87.81 212 VAL A CA 1
ATOM 1677 C C . VAL A 1 212 ? -2.470 -18.687 -16.718 1.00 87.81 212 VAL A C 1
ATOM 1679 O O . VAL A 1 212 ? -2.914 -18.055 -17.674 1.00 87.81 212 VAL A O 1
ATOM 1682 N N . LYS A 1 213 ? -2.595 -20.014 -16.621 1.00 89.81 213 LYS A N 1
ATOM 1683 C CA . LYS A 1 213 ? -3.409 -20.843 -17.521 1.00 89.81 213 LYS A CA 1
ATOM 1684 C C . LYS A 1 213 ? -4.503 -21.504 -16.699 1.00 89.81 213 LYS A C 1
ATOM 1686 O O . LYS A 1 213 ? -4.200 -22.198 -15.733 1.00 89.81 213 LYS A O 1
ATOM 1691 N N . LEU A 1 214 ? -5.754 -21.295 -17.090 1.00 91.31 214 LEU A N 1
ATOM 1692 C CA . LEU A 1 214 ? -6.921 -21.834 -16.398 1.00 91.31 214 LEU A CA 1
ATOM 1693 C C . LEU A 1 214 ? -7.611 -22.887 -17.265 1.00 91.31 214 LEU A C 1
ATOM 1695 O O . LEU A 1 214 ? -7.644 -22.792 -18.492 1.00 91.31 214 LEU A O 1
ATOM 1699 N N . SER A 1 215 ? -8.178 -23.896 -16.619 1.00 92.44 215 SER A N 1
ATOM 1700 C CA . SER A 1 215 ? -8.946 -24.959 -17.264 1.00 92.44 215 SER A CA 1
ATOM 1701 C C . SER A 1 215 ? -9.997 -25.482 -16.302 1.00 92.44 215 SER A C 1
ATOM 1703 O O . SER A 1 215 ? -9.703 -25.612 -15.116 1.00 92.44 215 SER A O 1
ATOM 1705 N N . ILE A 1 216 ? -11.169 -25.825 -16.821 1.00 91.94 216 ILE A N 1
ATOM 1706 C CA . ILE A 1 216 ? -12.254 -26.450 -16.067 1.00 91.94 216 ILE A CA 1
ATOM 1707 C C . ILE A 1 216 ? -12.309 -27.917 -16.470 1.00 91.94 216 ILE A C 1
ATOM 1709 O O . ILE A 1 216 ? -12.279 -28.239 -17.656 1.00 91.94 216 ILE A O 1
ATOM 1713 N N . GLU A 1 217 ? -12.379 -28.800 -15.485 1.00 92.44 217 GLU A N 1
ATOM 1714 C CA . GLU A 1 217 ? -12.588 -30.229 -15.682 1.00 92.44 217 GLU A CA 1
ATOM 1715 C C . GLU A 1 217 ? -14.003 -30.577 -15.232 1.00 92.44 217 GLU A C 1
ATOM 1717 O O . GLU A 1 217 ? -14.415 -30.221 -14.128 1.00 92.44 217 GLU A O 1
ATOM 1722 N N . GLY A 1 218 ? -14.774 -31.205 -16.115 1.00 91.12 218 GLY A N 1
ATOM 1723 C CA . GLY A 1 218 ? -16.180 -31.465 -15.852 1.00 91.12 218 GLY A CA 1
ATOM 1724 C C . GLY A 1 218 ? -16.842 -32.331 -16.911 1.00 91.12 218 GLY A C 1
ATOM 1725 O O . GLY A 1 218 ? -16.214 -32.768 -17.874 1.00 91.12 218 GLY A O 1
ATOM 1726 N N . TRP A 1 219 ? -18.129 -32.583 -16.701 1.00 91.25 219 TRP A N 1
ATOM 1727 C CA . TRP A 1 219 ? -18.991 -33.264 -17.659 1.00 91.25 219 TRP A CA 1
ATOM 1728 C C . TRP A 1 219 ? -19.659 -32.218 -18.538 1.00 91.25 219 TRP A C 1
ATOM 1730 O O . TRP A 1 219 ? -20.174 -31.219 -18.034 1.00 91.25 219 TRP A O 1
ATOM 1740 N N . TRP A 1 220 ? -19.662 -32.454 -19.843 1.00 87.62 220 TRP A N 1
ATOM 1741 C CA . TRP A 1 220 ? -20.145 -31.477 -20.809 1.00 87.62 220 TRP A CA 1
ATOM 1742 C C . TRP A 1 220 ? -21.327 -32.019 -21.590 1.00 87.62 220 TRP A C 1
ATOM 1744 O O . TRP A 1 220 ? -21.364 -33.190 -21.968 1.00 87.62 220 TRP A O 1
ATOM 1754 N N . GLU A 1 221 ? -22.277 -31.138 -21.880 1.00 86.44 221 GLU A N 1
ATOM 1755 C CA . GLU A 1 221 ? -23.392 -31.457 -22.761 1.00 86.44 221 GLU A CA 1
ATOM 1756 C C . GLU A 1 221 ? -22.868 -31.770 -24.176 1.00 86.44 221 GLU A C 1
ATOM 1758 O O . GLU A 1 221 ? -22.047 -31.030 -24.724 1.00 86.44 221 GLU A O 1
ATOM 1763 N N . GLY A 1 222 ? -23.284 -32.910 -24.738 1.00 82.38 222 GLY A N 1
ATOM 1764 C CA . GLY A 1 222 ? -22.777 -33.420 -26.020 1.00 82.38 222 GLY A CA 1
ATOM 1765 C C . GLY A 1 222 ? -21.363 -34.018 -25.976 1.00 82.38 222 GLY A C 1
ATOM 1766 O O . GLY A 1 222 ? -20.798 -34.299 -27.031 1.00 82.38 222 GLY A O 1
ATOM 1767 N N . GLY A 1 223 ? -20.783 -34.190 -24.783 1.00 76.25 223 GLY A N 1
ATOM 1768 C CA . GLY A 1 223 ? -19.483 -34.828 -24.592 1.00 76.25 223 GLY A CA 1
ATOM 1769 C C . GLY A 1 223 ? -19.523 -36.351 -24.721 1.00 76.25 223 GLY A C 1
ATOM 1770 O O . GLY A 1 223 ? -20.569 -36.974 -24.902 1.00 76.25 223 GLY A O 1
ATOM 1771 N N . THR A 1 224 ? -18.352 -36.958 -24.576 1.00 77.69 224 THR A N 1
ATOM 1772 C CA . THR A 1 224 ? -18.138 -38.412 -24.704 1.00 77.69 224 THR A CA 1
ATOM 1773 C C . THR A 1 224 ? -18.736 -39.258 -23.568 1.00 77.69 224 THR A C 1
ATOM 1775 O O . THR A 1 224 ? -18.701 -40.484 -23.639 1.00 77.69 224 THR A O 1
ATOM 1778 N N . GLY A 1 225 ? -19.316 -38.631 -22.537 1.00 78.31 225 GLY A N 1
ATOM 1779 C CA . GLY A 1 225 ? -19.741 -39.310 -21.306 1.00 78.31 225 GLY A CA 1
ATOM 1780 C C . GLY A 1 225 ? -18.600 -39.529 -20.306 1.00 78.31 225 GLY A C 1
ATOM 1781 O O . GLY A 1 225 ? -18.774 -40.262 -19.337 1.00 78.31 225 GLY A O 1
ATOM 1782 N N . GLU A 1 226 ? -17.452 -38.888 -20.531 1.00 84.38 226 GLU A N 1
ATOM 1783 C CA . GLU A 1 226 ? -16.304 -38.850 -19.626 1.00 84.38 226 GLU A CA 1
ATOM 1784 C C . GLU A 1 226 ? -16.062 -37.412 -19.131 1.00 84.38 226 GLU A C 1
ATOM 1786 O O . GLU A 1 226 ? -16.579 -36.442 -19.695 1.00 84.38 226 GLU A O 1
ATOM 1791 N N . GLN A 1 227 ? -15.279 -37.259 -18.056 1.00 87.31 227 GLN A N 1
ATOM 1792 C CA . GLN A 1 227 ? -14.802 -35.940 -17.639 1.00 87.31 227 GLN A CA 1
ATOM 1793 C C . GLN A 1 227 ? -13.830 -35.403 -18.691 1.00 87.31 227 GLN A C 1
ATOM 1795 O O . GLN A 1 227 ? -12.805 -36.019 -18.970 1.00 87.31 227 GLN A O 1
ATOM 1800 N N . GLU A 1 228 ? -14.127 -34.233 -19.254 1.00 88.88 228 GLU A N 1
ATOM 1801 C CA . GLU A 1 228 ? -13.229 -33.565 -20.196 1.00 88.88 228 GLU A CA 1
ATOM 1802 C C . GLU A 1 228 ? -12.671 -32.291 -19.554 1.00 88.88 228 GLU A C 1
ATOM 1804 O O . GLU A 1 228 ? -13.382 -31.527 -18.892 1.00 88.88 228 GLU A O 1
ATOM 1809 N N . LYS A 1 229 ? -11.386 -32.025 -19.787 1.00 90.81 229 LYS A N 1
ATOM 1810 C CA . LYS A 1 229 ? -10.719 -30.794 -19.362 1.00 90.81 229 LYS A CA 1
ATOM 1811 C C . LYS A 1 229 ? -10.747 -29.775 -20.497 1.00 90.81 229 LYS A C 1
ATOM 1813 O O . LYS A 1 229 ? -10.125 -29.990 -21.535 1.00 90.81 229 LYS A O 1
ATOM 1818 N N . ARG A 1 230 ? -11.426 -28.644 -20.300 1.00 88.12 230 ARG A N 1
ATOM 1819 C CA . ARG A 1 230 ? -11.513 -27.552 -21.283 1.00 88.12 230 ARG A CA 1
ATOM 1820 C C . ARG A 1 230 ? -10.737 -26.325 -20.795 1.00 88.12 230 ARG A C 1
ATOM 1822 O O . ARG A 1 230 ? -10.938 -25.900 -19.656 1.00 88.12 230 ARG A O 1
ATOM 1829 N N . PRO A 1 231 ? -9.825 -25.751 -21.602 1.00 88.88 231 PRO A N 1
ATOM 1830 C CA . PRO A 1 231 ? -9.136 -24.521 -21.227 1.00 88.88 231 PRO A CA 1
ATOM 1831 C C . PRO A 1 231 ? -10.136 -23.362 -21.141 1.00 88.88 231 PRO A C 1
ATOM 1833 O O . PRO A 1 231 ? -11.001 -23.216 -22.004 1.00 88.88 231 PRO A O 1
ATOM 1836 N N . ILE A 1 232 ? -9.996 -22.512 -20.123 1.00 85.31 232 ILE A N 1
ATOM 1837 C CA . ILE A 1 232 ? -10.677 -21.218 -20.109 1.00 85.31 232 ILE A CA 1
ATOM 1838 C C . ILE A 1 232 ? -9.838 -20.303 -20.993 1.00 85.31 232 ILE A C 1
ATOM 1840 O O . ILE A 1 232 ? -8.754 -19.861 -20.606 1.00 85.31 232 ILE A O 1
ATOM 1844 N N . HIS A 1 233 ? -10.314 -20.043 -22.206 1.00 74.62 233 HIS A N 1
ATOM 1845 C CA . HIS A 1 233 ? -9.730 -18.997 -23.029 1.00 74.62 233 HIS A CA 1
ATOM 1846 C C . HIS A 1 233 ? -10.093 -17.654 -22.392 1.00 74.62 233 HIS A C 1
ATOM 1848 O O . HIS A 1 233 ? -11.233 -17.208 -22.487 1.00 74.62 233 HIS A O 1
ATOM 1854 N N . SER A 1 234 ? -9.131 -17.022 -21.713 1.00 55.19 234 SER A N 1
ATOM 1855 C CA . SER A 1 234 ? -9.244 -15.595 -21.411 1.00 55.19 234 SER A CA 1
ATOM 1856 C C . SER A 1 234 ? -9.449 -14.872 -22.743 1.00 55.19 234 SER A C 1
ATOM 1858 O O . SER A 1 234 ? -8.686 -15.155 -23.676 1.00 55.19 234 SER A O 1
ATOM 1860 N N . PRO A 1 235 ? -10.404 -13.935 -22.876 1.00 47.56 235 PRO A N 1
ATOM 1861 C CA . PRO A 1 235 ? -10.222 -12.895 -23.874 1.00 47.56 235 PRO A CA 1
ATOM 1862 C C . PRO A 1 235 ? -8.843 -12.286 -23.586 1.00 47.56 235 PRO A C 1
ATOM 1864 O O . PRO A 1 235 ? -8.545 -11.911 -22.449 1.00 47.56 235 PRO A O 1
ATOM 1867 N N . LEU A 1 236 ? -7.938 -12.367 -24.560 1.00 35.84 236 LEU A N 1
ATOM 1868 C CA . LEU A 1 236 ? -6.637 -11.711 -24.469 1.00 35.84 236 LEU A CA 1
ATOM 1869 C C . LEU A 1 236 ? -6.882 -10.208 -24.226 1.00 35.84 236 LEU A C 1
ATOM 1871 O O . LEU A 1 236 ? -7.827 -9.679 -24.820 1.00 35.84 236 LEU A O 1
ATOM 1875 N N . PRO A 1 237 ? -6.099 -9.545 -23.357 1.00 42.03 237 PRO A N 1
ATOM 1876 C CA . PRO A 1 237 ? -6.122 -8.089 -23.251 1.00 42.03 237 PRO A CA 1
ATOM 1877 C C . PRO A 1 237 ? -5.711 -7.418 -24.569 1.00 42.03 237 PRO A C 1
ATOM 1879 O O . PRO A 1 237 ? -4.910 -8.021 -25.325 1.00 42.03 237 PRO A O 1
#

Secondary structure (DSSP, 8-state):
-HHHH--TT--HHHHHHHHHT-GGGTT----TTHHHHHHHHHTTSSS---GGGTTSHHHHHHHHHHHHHBTT-S--SSHHHHHHHHHHHHHHHHHHHHHHHHHHHTT-HHHHHHHHHHHHHHHHTB-TTS-GGGGSTT--GGGGGG----TT-SSGGGT-----SPP-SHHHHHHHHTT-HHHHHHHHTTTS-HHHHHHHHHHHHHS-------EEEE--TTS-SS-EEEE--PPP-

Radius of gyration: 22.77 Å; chains: 1; bounding box: 48×59×59 Å

Organism: Mytilus galloprovincialis (NCBI:txid29158)

Sequence (237 aa):
MFRDELKPESSIAELLDVLSNANEYDELPVRHNEDQLNSELAKKLPVEVNQYTYDSAHTKANLLLQAHFGHGQVGLPSTDYNTDTKSVLDQAIRILQAMLDVSADEGWLVTSLRIMQMVQMVIQGLWCHDNNLLTLPHMMPYHLACLRPWKGHGAKKKGYPDIKSPIETLPQLMAVCDGRFEALNAMLGEEMDRAHLEQIYQTISKLPQISVKLSIEGWWEGGTGEQEKRPIHSPLP

pLDDT: mean 89.45, std 12.1, range [35.84, 98.31]